Protein AF-0000000082115263 (afdb_homodimer)

Nearest PDB structures (foldseek):
  4n1d-assembly1_A-2  TM=9.799E-01  e=7.186E-16  Homo sapiens
  7zjf-assembly1_A  TM=9.492E-01  e=9.610E-13  Homo sapiens
  3evs-assembly1_B-2  TM=9.429E-01  e=2.986E-12  Homo sapiens
  6z3j-assembly1_A  TM=9.304E-01  e=2.666E-12  Homo sapiens
  7ppc-assembly1_A  TM=9.118E-01  e=1.635E-11  Homo sapiens

Sequence (238 aa):
MIMGPEVSSGNIEIDPSLCRRVEMHVDFNQIGWGSWIVFPKKYNAYRCEGICPSPLGEDLNPTNHAYMQSLLKHYHPERVPSACCAPTKMSPLSMLYYENGEMLLRHHEDMVVDECGCLMIMGPEVSSGNIEIDPSLCRRVEMHVDFNQIGWGSWIVFPKKYNAYRCEGICPSPLGEDLNPTNHAYMQSLLKHYHPERVPSACCAPTKMSPLSMLYYENGEMLLRHHEDMVVDECGCL

Radius of gyration: 20.0 Å; Cα contacts (8 Å, |Δi|>4): 522; chains: 2; bounding box: 32×65×38 Å

InterPro domains:
  IPR001839 Transforming growth factor-beta, C-terminal [PF00019] (19-118)
  IPR001839 Transforming growth factor-beta, C-terminal [PS51362] (1-119)
  IPR001839 Transforming growth factor-beta, C-terminal [SM00204] (19-119)
  IPR015615 Transforming growth factor-beta-like [PTHR11848] (16-118)
  IPR017948 Transforming growth factor beta, conserved site [PS00250] (37-52)
  IPR029034 Cystine-knot cytokine [G3DSA:2.10.90.10] (10-118)
  IPR029034 Cystine-knot cytokine [SSF57501] (16-118)

Foldseek 3Di:
DPDDDDPPPPPPPVPVQAKWKDWDKDACVVVVNQVWWDPDRMDTQIWIHHDQAAQHDCVQVDDPVLNVQSPCCVVPVVPHDHFDKGAPDAAWDWTWTDDPNDIDIDIGGRRHGDTIHTD/DPDDDDPPPPPPPVPVQAKWKDWDKDACVVVVNQVWWDPDRMDTQIWIHHDQAAQHDVVQVDDPVLNVQSPCCVVPVVPHDHFDKGAPDAAWDWTWTDDPNDIDIDIGGRRHGDTIHTD

Structure (mmCIF, N/CA/C/O backbone):
data_AF-0000000082115263-model_v1
#
loop_
_entity.id
_entity.type
_entity.pdbx_description
1 polymer 'TGF-beta family profile domain-containing protein'
#
loop_
_atom_site.group_PDB
_atom_site.id
_atom_site.type_symbol
_atom_site.label_atom_id
_atom_site.label_alt_id
_atom_site.label_comp_id
_atom_site.label_asym_id
_atom_site.label_entity_id
_atom_site.label_seq_id
_atom_site.pdbx_PDB_ins_code
_atom_site.Cartn_x
_atom_site.Cartn_y
_atom_site.Cartn_z
_atom_site.occupancy
_atom_site.B_iso_or_equiv
_atom_site.auth_seq_id
_atom_site.auth_comp_id
_atom_site.auth_asym_id
_atom_site.auth_atom_id
_atom_site.pdbx_PDB_model_num
ATOM 1 N N . MET A 1 1 ? -9.742 14.594 1.846 1 56.75 1 MET A N 1
ATOM 2 C CA . MET A 1 1 ? -8.352 14.719 2.271 1 56.75 1 MET A CA 1
ATOM 3 C C . MET A 1 1 ? -8.117 16.062 2.965 1 56.75 1 MET A C 1
ATOM 5 O O . MET A 1 1 ? -8.703 17.078 2.584 1 56.75 1 MET A O 1
ATOM 9 N N . ILE A 1 2 ? -7.703 15.906 4.234 1 61.41 2 ILE A N 1
ATOM 10 C CA . ILE A 1 2 ? -7.422 17.141 4.969 1 61.41 2 ILE A CA 1
ATOM 11 C C . ILE A 1 2 ? -6.215 17.844 4.355 1 61.41 2 ILE A C 1
ATOM 13 O O . ILE A 1 2 ? -5.137 17.25 4.242 1 61.41 2 ILE A O 1
ATOM 17 N N . MET A 1 3 ? -6.406 18.641 3.322 1 59.53 3 MET A N 1
ATOM 18 C CA . MET A 1 3 ? -5.234 19.297 2.75 1 59.53 3 MET A CA 1
ATOM 19 C C . MET A 1 3 ? -4.926 20.594 3.49 1 59.53 3 MET A C 1
ATOM 21 O O . MET A 1 3 ? -5.836 21.312 3.906 1 59.53 3 MET A O 1
ATOM 25 N N . GLY A 1 4 ? -3.852 20.484 4.215 1 59.28 4 GLY A N 1
ATOM 26 C CA . GLY A 1 4 ? -3.35 21.719 4.789 1 59.28 4 GLY A CA 1
ATOM 27 C C . GLY A 1 4 ? -3.221 22.844 3.771 1 59.28 4 GLY A C 1
ATOM 28 O O . GLY A 1 4 ? -3.592 22.672 2.607 1 59.28 4 GLY A O 1
ATOM 29 N N . PRO A 1 5 ? -2.783 23.969 4.258 1 55.22 5 PRO A N 1
ATOM 30 C CA . PRO A 1 5 ? -2.609 25.094 3.33 1 55.22 5 PRO A CA 1
ATOM 31 C C . PRO A 1 5 ? -1.807 24.719 2.088 1 55.22 5 PRO A C 1
ATOM 33 O O . PRO A 1 5 ? -0.979 23.797 2.139 1 55.22 5 PRO A O 1
ATOM 36 N N . GLU A 1 6 ? -2.334 25.125 0.966 1 52.81 6 GLU A N 1
ATOM 37 C CA . GLU A 1 6 ? -1.991 24.797 -0.413 1 52.81 6 GLU A CA 1
ATOM 38 C C . GLU A 1 6 ? -0.479 24.703 -0.6 1 52.81 6 GLU A C 1
ATOM 40 O O . GLU A 1 6 ? 0.244 25.656 -0.306 1 52.81 6 GLU A O 1
ATOM 45 N N . VAL A 1 7 ? 0.132 23.641 -0.306 1 50.84 7 VAL A N 1
ATOM 46 C CA . VAL A 1 7 ? 1.491 23.547 -0.825 1 50.84 7 VAL A CA 1
ATOM 47 C C . VAL A 1 7 ? 1.467 23.578 -2.352 1 50.84 7 VAL A C 1
ATOM 49 O O . VAL A 1 7 ? 0.647 22.906 -2.98 1 50.84 7 VAL A O 1
ATOM 52 N N . SER A 1 8 ? 1.778 24.781 -2.928 1 44.81 8 SER A N 1
ATOM 53 C CA . SER A 1 8 ? 1.771 25.031 -4.363 1 44.81 8 SER A CA 1
ATOM 54 C C . SER A 1 8 ? 2.354 23.859 -5.137 1 44.81 8 SER A C 1
ATOM 56 O O . SER A 1 8 ? 3.484 23.438 -4.883 1 44.81 8 SER A O 1
ATOM 58 N N . SER A 1 9 ? 1.551 22.953 -5.43 1 45.88 9 SER A N 1
ATOM 59 C CA . SER A 1 9 ? 1.996 21.891 -6.336 1 45.88 9 SER A CA 1
ATOM 60 C C . SER A 1 9 ? 2.498 22.469 -7.652 1 45.88 9 SER A C 1
ATOM 62 O O . SER A 1 9 ? 1.723 23.047 -8.422 1 45.88 9 SER A O 1
ATOM 64 N N . GLY A 1 10 ? 3.623 23.062 -7.691 1 40.25 10 GLY A N 1
ATOM 65 C CA . GLY A 1 10 ? 4.152 23.469 -8.984 1 40.25 10 GLY A CA 1
ATOM 66 C C . GLY A 1 10 ? 3.756 22.516 -10.109 1 40.25 10 GLY A C 1
ATOM 67 O O . GLY A 1 10 ? 3.252 21.422 -9.859 1 40.25 10 GLY A O 1
ATOM 68 N N . ASN A 1 11 ? 3.83 23 -11.422 1 45.47 11 ASN A N 1
ATOM 69 C CA . ASN A 1 11 ? 3.582 22.375 -12.711 1 45.47 11 ASN A CA 1
ATOM 70 C C . ASN A 1 11 ? 4.02 20.922 -12.719 1 45.47 11 ASN A C 1
ATOM 72 O O . ASN A 1 11 ? 5.199 20.609 -12.922 1 45.47 11 ASN A O 1
ATOM 76 N N . ILE A 1 12 ? 3.412 20.141 -11.992 1 47.75 12 ILE A N 1
ATOM 77 C CA . ILE A 1 12 ? 3.877 18.781 -11.773 1 47.75 12 ILE A CA 1
ATOM 78 C C . ILE A 1 12 ? 3.975 18.047 -13.109 1 47.75 12 ILE A C 1
ATOM 80 O O . ILE A 1 12 ? 2.957 17.719 -13.727 1 47.75 12 ILE A O 1
ATOM 84 N N . GLU A 1 13 ? 4.754 18.438 -14.031 1 52.06 13 GLU A N 1
ATOM 85 C CA . GLU A 1 13 ? 5.145 17.5 -15.078 1 52.06 13 GLU A CA 1
ATOM 86 C C . GLU A 1 13 ? 5.242 16.078 -14.539 1 52.06 13 GLU A C 1
ATOM 88 O O . GLU A 1 13 ? 5.695 15.867 -13.414 1 52.06 13 GLU A O 1
ATOM 93 N N . ILE A 1 14 ? 4.289 15.258 -15 1 58.72 14 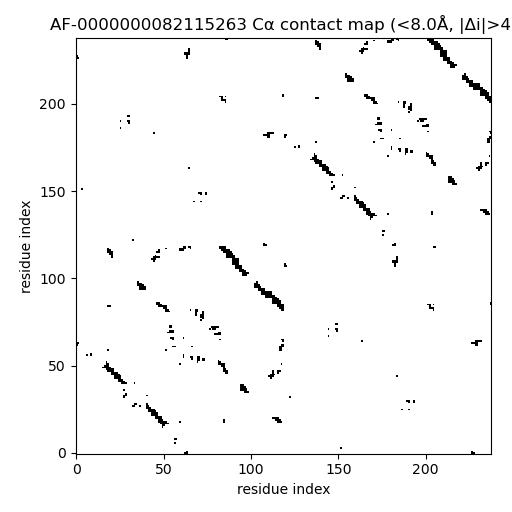ILE A N 1
ATOM 94 C CA . ILE A 1 14 ? 4.336 13.844 -14.648 1 58.72 14 ILE A CA 1
ATOM 95 C C . ILE A 1 14 ? 5.785 13.359 -14.641 1 58.72 14 ILE A C 1
ATOM 97 O O . ILE A 1 14 ? 6.422 13.273 -15.695 1 58.72 14 ILE A O 1
ATOM 101 N N . ASP A 1 15 ? 6.438 13.648 -13.609 1 75.81 15 ASP A N 1
ATOM 102 C CA . ASP A 1 15 ? 7.777 13.109 -13.398 1 75.81 15 ASP A CA 1
ATOM 103 C C . ASP A 1 15 ? 7.762 11.586 -13.344 1 75.81 15 ASP A C 1
ATOM 105 O O . ASP A 1 15 ? 7.117 10.992 -12.477 1 75.81 15 ASP A O 1
ATOM 109 N N . PRO A 1 16 ? 8.242 10.984 -14.414 1 79.38 16 PRO A N 1
ATOM 110 C CA . PRO A 1 16 ? 8.234 9.523 -14.508 1 79.38 16 PRO A CA 1
ATOM 111 C C . PRO A 1 16 ? 8.82 8.852 -13.273 1 79.38 16 PRO A C 1
ATOM 113 O O . PRO A 1 16 ? 8.68 7.637 -13.102 1 79.38 16 PRO A O 1
ATOM 116 N N . SER A 1 17 ? 9.328 9.617 -12.422 1 92.06 17 SER A N 1
ATOM 117 C CA . SER A 1 17 ? 9.953 9.039 -11.242 1 92.06 17 SER A CA 1
ATOM 118 C C . SER A 1 17 ? 8.938 8.867 -10.109 1 92.06 17 SER A C 1
ATOM 120 O O . SER A 1 17 ? 9.195 8.148 -9.141 1 92.06 17 SER A O 1
ATOM 122 N N . LEU A 1 18 ? 7.723 9.398 -10.367 1 94 18 LEU A N 1
ATOM 123 C CA . LEU A 1 18 ? 6.719 9.359 -9.312 1 94 18 LEU A CA 1
ATOM 124 C C . LEU A 1 18 ? 5.906 8.07 -9.383 1 94 18 LEU A C 1
ATOM 126 O O . LEU A 1 18 ? 5.879 7.402 -10.422 1 94 18 LEU A O 1
ATOM 130 N N . CYS A 1 19 ? 5.266 7.766 -8.344 1 95.62 19 CYS A N 1
ATOM 131 C CA . CYS A 1 19 ? 4.449 6.562 -8.211 1 95.62 19 CYS A CA 1
ATOM 132 C C . CYS A 1 19 ? 3.441 6.461 -9.352 1 95.62 19 CYS A C 1
ATOM 134 O O . CYS A 1 19 ? 2.658 7.387 -9.578 1 95.62 19 CYS A O 1
ATOM 136 N N . ARG A 1 20 ? 3.52 5.312 -10.031 1 95.06 20 ARG A N 1
ATOM 137 C CA . ARG A 1 20 ? 2.629 5.102 -11.164 1 95.06 20 ARG A CA 1
ATOM 138 C C . ARG A 1 20 ? 2.443 3.613 -11.445 1 95.06 20 ARG A C 1
ATOM 140 O O . ARG A 1 20 ? 3.207 2.783 -10.953 1 95.06 20 ARG A O 1
ATOM 147 N N . ARG A 1 21 ? 1.43 3.373 -12.273 1 96.62 21 ARG A N 1
ATOM 148 C CA . ARG A 1 21 ? 1.172 2.012 -12.727 1 96.62 21 ARG A CA 1
ATOM 149 C C . ARG A 1 21 ? 2.012 1.676 -13.961 1 96.62 21 ARG A C 1
ATOM 151 O O . ARG A 1 21 ? 2.098 2.473 -14.891 1 96.62 21 ARG A O 1
ATOM 158 N N . VAL A 1 22 ? 2.656 0.522 -13.977 1 97.56 22 VAL A N 1
ATOM 159 C CA . VAL A 1 22 ? 3.422 0.044 -15.125 1 97.56 22 VAL A CA 1
ATOM 160 C C . VAL A 1 22 ? 3.053 -1.406 -15.422 1 97.56 22 VAL A C 1
ATOM 162 O O . VAL A 1 22 ? 2.414 -2.072 -14.602 1 97.56 22 VAL A O 1
ATOM 165 N N . GLU A 1 23 ? 3.402 -1.894 -16.531 1 98.12 23 GLU A N 1
ATOM 166 C CA . GLU A 1 23 ? 3.076 -3.26 -16.938 1 98.12 23 GLU A CA 1
ATOM 167 C C . GLU A 1 23 ? 3.867 -4.277 -16.109 1 98.12 23 GLU A C 1
ATOM 169 O O . GLU A 1 23 ? 5 -4.008 -15.703 1 98.12 23 GLU A O 1
ATOM 174 N N . MET A 1 24 ? 3.285 -5.379 -15.867 1 98.19 24 MET A N 1
ATOM 175 C CA . MET A 1 24 ? 3.906 -6.566 -15.281 1 98.19 24 MET A CA 1
ATOM 176 C C . MET A 1 24 ? 3.252 -7.84 -15.805 1 98.19 24 MET A C 1
ATOM 178 O O . MET A 1 24 ? 2.232 -8.281 -15.273 1 98.19 24 MET A O 1
ATOM 182 N N . HIS A 1 25 ? 3.883 -8.406 -16.734 1 98.12 25 HIS A N 1
ATOM 183 C CA . HIS A 1 25 ? 3.336 -9.609 -17.344 1 98.12 25 HIS A CA 1
ATOM 184 C C . HIS A 1 25 ? 3.67 -10.844 -16.516 1 98.12 25 HIS A C 1
ATOM 186 O O . HIS A 1 25 ? 4.84 -11.117 -16.25 1 98.12 25 HIS A O 1
ATOM 192 N N . VAL A 1 26 ? 2.602 -11.547 -16.203 1 98 26 VAL A N 1
ATOM 193 C CA . VAL A 1 26 ? 2.746 -12.789 -15.445 1 98 26 VAL A CA 1
ATOM 194 C C . VAL A 1 26 ? 2.516 -13.984 -16.359 1 98 26 VAL A C 1
ATOM 196 O O . VAL A 1 26 ? 1.474 -14.086 -17.016 1 98 26 VAL A O 1
ATOM 199 N N . ASP A 1 27 ? 3.521 -14.805 -16.391 1 97.94 27 ASP A N 1
ATOM 200 C CA . ASP A 1 27 ? 3.451 -16.094 -17.062 1 97.94 27 ASP A CA 1
ATOM 201 C C . ASP A 1 27 ? 3.459 -17.234 -16.047 1 97.94 27 ASP A C 1
ATOM 203 O O . ASP A 1 27 ? 4.477 -17.5 -15.398 1 97.94 27 ASP A O 1
ATOM 207 N N . PHE A 1 28 ? 2.336 -17.953 -16 1 97 28 PHE A N 1
ATOM 208 C CA . PHE A 1 28 ? 2.188 -18.969 -14.969 1 97 28 PHE A CA 1
ATOM 209 C C . PHE A 1 28 ? 3.199 -20.094 -15.164 1 97 28 PHE A C 1
ATOM 211 O O . PHE A 1 28 ? 3.578 -20.781 -14.211 1 97 28 PHE A O 1
ATOM 218 N N . ASN A 1 29 ? 3.713 -20.266 -16.281 1 96.12 29 ASN A N 1
ATOM 219 C CA . ASN A 1 29 ? 4.75 -21.25 -16.547 1 96.12 29 ASN A CA 1
ATOM 220 C C . ASN A 1 29 ? 6.082 -20.859 -15.914 1 96.12 29 ASN A C 1
ATOM 222 O O . ASN A 1 29 ? 6.906 -21.703 -15.594 1 96.12 29 ASN A O 1
ATOM 226 N N . GLN A 1 30 ? 6.199 -19.531 -15.719 1 95.31 30 GLN A N 1
ATOM 227 C CA . GLN A 1 30 ? 7.488 -19.031 -15.25 1 95.31 30 GLN A CA 1
ATOM 228 C C . GLN A 1 30 ? 7.508 -18.906 -13.727 1 95.31 30 GLN A C 1
ATOM 230 O O . GLN A 1 30 ? 8.547 -18.594 -13.141 1 95.31 30 GLN A O 1
ATOM 235 N N . ILE A 1 31 ? 6.352 -19.188 -13.156 1 93.88 31 ILE A N 1
ATOM 236 C CA . ILE A 1 31 ? 6.312 -19.062 -11.703 1 93.88 31 ILE A CA 1
ATOM 237 C C . ILE A 1 31 ? 5.902 -20.406 -11.078 1 93.88 31 ILE A C 1
ATOM 239 O O . ILE A 1 31 ? 5.438 -20.453 -9.938 1 93.88 31 ILE A O 1
ATOM 243 N N . GLY A 1 32 ? 5.914 -21.438 -11.859 1 91.62 32 GLY A N 1
ATOM 244 C CA . GLY A 1 32 ? 5.738 -22.797 -11.344 1 91.62 32 GLY A CA 1
ATOM 245 C C . GLY A 1 32 ? 4.285 -23.234 -11.328 1 91.62 32 GLY A C 1
ATOM 246 O O . GLY A 1 32 ? 3.959 -24.281 -10.75 1 91.62 32 GLY A O 1
ATOM 247 N N . TRP A 1 33 ? 3.416 -22.422 -11.953 1 93.62 33 TRP A N 1
ATOM 248 C CA . TRP A 1 33 ? 1.992 -22.719 -11.875 1 93.62 33 TRP A CA 1
ATOM 249 C C . TRP A 1 33 ? 1.475 -23.266 -13.203 1 93.62 33 TRP A C 1
ATOM 251 O O . TRP A 1 33 ? 0.273 -23.484 -13.359 1 93.62 33 TRP A O 1
ATOM 261 N N . GLY A 1 34 ? 2.32 -23.484 -14.023 1 94.5 34 GLY A N 1
ATOM 262 C CA . GLY A 1 34 ? 1.959 -23.859 -15.383 1 94.5 34 GLY A CA 1
ATOM 263 C C . GLY A 1 34 ? 1.228 -25.172 -15.477 1 94.5 34 GLY A C 1
ATOM 264 O O . GLY A 1 34 ? 0.42 -25.391 -16.391 1 94.5 34 GLY A O 1
ATOM 265 N N . SER A 1 35 ? 1.454 -26.078 -14.562 1 93.69 35 SER A N 1
ATOM 266 C CA . SER A 1 35 ? 0.933 -27.438 -14.641 1 93.69 35 SER A CA 1
ATOM 267 C C . SER A 1 35 ? -0.542 -27.484 -14.258 1 93.69 35 SER A C 1
ATOM 269 O O . SER A 1 35 ? -1.281 -28.359 -14.719 1 93.69 35 SER A O 1
ATOM 271 N N . TRP A 1 36 ? -0.929 -26.547 -13.43 1 93.94 36 TRP A N 1
ATOM 272 C CA . TRP A 1 36 ? -2.283 -26.703 -12.914 1 93.94 36 TRP A CA 1
ATOM 273 C C . TRP A 1 36 ? -3.186 -25.562 -13.398 1 93.94 36 TRP A C 1
ATOM 275 O O . TRP A 1 36 ? -4.41 -25.656 -13.305 1 93.94 36 TRP A O 1
ATOM 285 N N . ILE A 1 37 ? -2.67 -24.5 -13.938 1 96.19 37 ILE A N 1
ATOM 286 C CA . ILE A 1 37 ? -3.484 -23.453 -14.523 1 96.19 37 ILE A CA 1
ATOM 287 C C . ILE A 1 37 ? -3.805 -23.781 -15.984 1 96.19 37 ILE A C 1
ATOM 289 O O . ILE A 1 37 ? -2.9 -24.062 -16.781 1 96.19 37 ILE A O 1
ATOM 293 N N . VAL A 1 38 ? -5.047 -23.781 -16.25 1 97.25 38 VAL A N 1
ATOM 294 C CA . VAL A 1 38 ? -5.504 -24.094 -17.609 1 97.25 38 VAL A CA 1
ATOM 295 C C . VAL A 1 38 ? -5.625 -22.797 -18.422 1 97.25 38 VAL A C 1
ATOM 297 O O . VAL A 1 38 ? -5.145 -22.734 -19.547 1 97.25 38 VAL A O 1
ATOM 300 N N . PHE A 1 39 ? -6.344 -21.781 -17.781 1 97.81 39 PHE A N 1
ATOM 301 C CA . PHE A 1 39 ? -6.543 -20.516 -18.469 1 97.81 39 PHE A CA 1
ATOM 302 C C . PHE A 1 39 ? -6.836 -19.391 -17.469 1 97.81 39 PHE A C 1
ATOM 304 O O . PHE A 1 39 ? -7.586 -19.594 -16.516 1 97.81 39 PHE A O 1
ATOM 311 N N . PRO A 1 40 ? -6.406 -18.172 -17.875 1 98.12 40 PRO A N 1
ATOM 312 C CA . PRO A 1 40 ? -5.383 -17.891 -18.875 1 98.12 40 PRO A CA 1
ATOM 313 C C . PRO A 1 40 ? -4 -18.391 -18.484 1 98.12 40 PRO A C 1
ATOM 315 O O . PRO A 1 40 ? -3.758 -18.672 -17.297 1 98.12 40 PRO A O 1
ATOM 318 N N . LYS A 1 41 ? -3.039 -18.5 -19.469 1 98 41 LYS A N 1
ATOM 319 C CA . LYS A 1 41 ? -1.67 -18.906 -19.172 1 98 41 LYS A CA 1
ATOM 320 C C . LYS A 1 41 ? -0.803 -17.703 -18.812 1 98 41 LYS A C 1
ATOM 322 O O . LYS A 1 41 ? 0.217 -17.844 -18.141 1 98 41 LYS A O 1
ATOM 327 N N . LYS A 1 42 ? -1.171 -16.531 -19.391 1 98.44 42 LYS A N 1
ATOM 328 C CA . LYS A 1 42 ? -0.491 -15.258 -19.172 1 98.44 42 LYS A CA 1
ATOM 329 C C . LYS A 1 42 ? -1.495 -14.117 -19 1 98.44 42 LYS A C 1
ATOM 331 O O . LYS A 1 42 ? -2.609 -14.188 -19.531 1 98.44 42 LYS A O 1
ATOM 336 N N . TYR A 1 43 ? -1.114 -13.125 -18.266 1 98.5 43 TYR A N 1
ATOM 337 C CA . TYR A 1 43 ? -1.928 -11.922 -18.172 1 98.5 43 TYR A CA 1
ATOM 338 C C . TYR A 1 43 ? -1.093 -10.734 -17.703 1 98.5 43 TYR A C 1
ATOM 340 O O . TYR A 1 43 ? 0.022 -10.906 -17.203 1 98.5 43 TYR A O 1
ATOM 348 N N . ASN A 1 44 ? -1.556 -9.625 -18.031 1 98.75 44 ASN A N 1
ATOM 349 C CA . ASN A 1 44 ? -0.923 -8.406 -17.547 1 98.75 44 ASN A CA 1
ATOM 350 C C . ASN A 1 44 ? -1.492 -7.98 -16.188 1 98.75 44 ASN A C 1
ATOM 352 O O . ASN A 1 44 ? -2.617 -7.484 -16.109 1 98.75 44 ASN A O 1
ATOM 356 N N . ALA A 1 45 ? -0.704 -8.148 -15.102 1 98.75 45 ALA A N 1
ATOM 357 C CA . ALA A 1 45 ? -1.143 -7.863 -13.742 1 98.75 45 ALA A CA 1
ATOM 358 C C . ALA A 1 45 ? -0.953 -6.387 -13.398 1 98.75 45 ALA A C 1
ATOM 360 O O . ALA A 1 45 ? -1.594 -5.867 -12.484 1 98.75 45 ALA A O 1
ATOM 361 N N . TYR A 1 46 ? -0.06 -5.801 -14.102 1 98.62 46 TYR A N 1
ATOM 362 C CA . TYR A 1 46 ? 0.411 -4.457 -13.789 1 98.62 46 TYR A CA 1
ATOM 363 C C . TYR A 1 46 ? 1.037 -4.41 -12.398 1 98.62 46 TYR A C 1
ATOM 365 O O . TYR A 1 46 ? 1.022 -5.406 -11.672 1 98.62 46 TYR A O 1
ATOM 373 N N . ARG A 1 47 ? 1.691 -3.33 -12.109 1 98 47 ARG A N 1
ATOM 374 C CA . ARG A 1 47 ? 2.277 -3.09 -10.797 1 98 47 ARG A CA 1
ATOM 375 C C . ARG A 1 47 ? 2.502 -1.6 -10.562 1 98 47 ARG A C 1
ATOM 377 O O . ARG A 1 47 ? 2.359 -0.792 -11.477 1 98 47 ARG A O 1
ATOM 384 N N . CYS A 1 48 ? 2.803 -1.33 -9.32 1 96.56 48 CYS A N 1
ATOM 385 C CA . CYS A 1 48 ? 3.074 0.055 -8.953 1 96.56 48 CYS A CA 1
ATOM 386 C C . CYS A 1 48 ? 4.57 0.284 -8.75 1 96.56 48 CYS A C 1
ATOM 388 O O . CYS A 1 48 ? 5.262 -0.562 -8.18 1 96.56 48 CYS A O 1
ATOM 390 N N . GLU A 1 49 ? 4.969 1.387 -9.32 1 95.19 49 GLU A N 1
ATOM 391 C CA . GLU A 1 49 ? 6.387 1.717 -9.219 1 95.19 49 GLU A CA 1
ATOM 392 C C . GLU A 1 49 ? 6.602 3.227 -9.148 1 95.19 49 GLU A C 1
ATOM 394 O O . GLU A 1 49 ? 5.824 3.994 -9.719 1 95.19 49 GLU A O 1
ATOM 399 N N . GLY A 1 50 ? 7.715 3.57 -8.406 1 94.75 50 GLY A N 1
ATOM 400 C CA . GLY A 1 50 ? 8.07 4.98 -8.359 1 94.75 50 GLY A CA 1
ATOM 401 C C . GLY A 1 50 ? 8.156 5.527 -6.945 1 94.75 50 GLY A C 1
ATOM 402 O O . GLY A 1 50 ? 7.914 4.801 -5.977 1 94.75 50 GLY A O 1
ATOM 403 N N . ILE A 1 51 ? 8.453 6.824 -6.852 1 94 51 ILE A N 1
ATOM 404 C CA . ILE A 1 51 ? 8.75 7.461 -5.57 1 94 51 ILE A CA 1
ATOM 405 C C . ILE A 1 51 ? 7.504 8.18 -5.055 1 94 51 ILE A C 1
ATOM 407 O O . ILE A 1 51 ? 6.758 8.789 -5.832 1 94 51 ILE A O 1
ATOM 411 N N . CYS A 1 52 ? 7.316 8.094 -3.777 1 95 52 CYS A N 1
ATOM 412 C CA . CYS A 1 52 ? 6.379 8.953 -3.061 1 95 52 CYS A CA 1
ATOM 413 C C . CYS A 1 52 ? 7.113 10.055 -2.312 1 95 52 CYS A C 1
ATOM 415 O O . CYS A 1 52 ? 7.676 9.82 -1.242 1 95 52 CYS A O 1
ATOM 417 N N . PRO A 1 53 ? 7 11.164 -2.857 1 94.19 53 PRO A N 1
ATOM 418 C CA . PRO A 1 53 ? 7.785 12.25 -2.26 1 94.19 53 PRO A CA 1
ATOM 419 C C . PRO A 1 53 ? 7.227 12.703 -0.914 1 94.19 53 PRO A C 1
ATOM 421 O O . PRO A 1 53 ? 6.121 12.312 -0.533 1 94.19 53 PRO A O 1
ATOM 424 N N . SER A 1 54 ? 8.062 13.492 -0.201 1 93.44 54 SER A N 1
ATOM 425 C CA . SER A 1 54 ? 7.656 14.094 1.065 1 93.44 54 SER A CA 1
ATOM 426 C C . SER A 1 54 ? 7.953 15.586 1.083 1 93.44 54 SER A C 1
ATOM 428 O O . SER A 1 54 ? 9.117 16 1.037 1 93.44 54 SER A O 1
ATOM 430 N N . PRO A 1 55 ? 6.953 16.344 1.069 1 92.06 55 PRO A N 1
ATOM 431 C CA . PRO A 1 55 ? 5.547 15.992 1.257 1 92.06 55 PRO A CA 1
ATOM 432 C C . PRO A 1 55 ? 4.883 15.523 -0.034 1 92.06 55 PRO A C 1
ATOM 434 O O . PRO A 1 55 ? 5.355 15.836 -1.128 1 92.06 55 PRO A O 1
ATOM 437 N N . LEU A 1 56 ? 3.775 14.789 0.178 1 93.44 56 LEU A N 1
ATOM 438 C CA . LEU A 1 56 ? 3.02 14.281 -0.96 1 93.44 56 LEU A CA 1
ATOM 439 C C . LEU A 1 56 ? 2.189 15.391 -1.603 1 93.44 56 LEU A C 1
ATOM 441 O O . LEU A 1 56 ? 1.609 16.219 -0.901 1 93.44 56 LEU A O 1
ATOM 445 N N . GLY A 1 57 ? 2.166 15.328 -2.932 1 86.5 57 GLY A N 1
ATOM 446 C CA . GLY A 1 57 ? 1.263 16.203 -3.658 1 86.5 57 GLY A CA 1
ATOM 447 C C . GLY A 1 57 ? -0.113 15.602 -3.873 1 86.5 57 GLY A C 1
ATOM 448 O O . GLY A 1 57 ? -0.286 14.391 -3.771 1 86.5 57 GLY A O 1
ATOM 449 N N . GLU A 1 58 ? -1.09 16.438 -4.262 1 80.81 58 GLU A N 1
ATOM 450 C CA . GLU A 1 58 ? -2.469 16 -4.449 1 80.81 58 GLU A CA 1
ATOM 451 C C . GLU A 1 58 ? -2.594 15.07 -5.652 1 80.81 58 GLU A C 1
ATOM 453 O O . GLU A 1 58 ? -3.461 14.195 -5.68 1 80.81 58 GLU A O 1
ATOM 458 N N . ASP A 1 59 ? -1.718 15.172 -6.551 1 78.44 59 ASP A N 1
ATOM 459 C CA . ASP A 1 59 ? -1.804 14.43 -7.809 1 78.44 59 ASP A CA 1
ATOM 460 C C . ASP A 1 59 ? -1.53 12.945 -7.586 1 78.44 59 ASP A C 1
ATOM 462 O O . ASP A 1 59 ? -1.835 12.117 -8.453 1 78.44 59 ASP A O 1
ATOM 466 N N . LEU A 1 60 ? -0.951 12.617 -6.457 1 82.62 60 LEU A N 1
ATOM 467 C CA . LEU A 1 60 ? -0.614 11.227 -6.184 1 82.62 60 LEU A CA 1
ATOM 468 C C . LEU A 1 60 ? -1.734 10.539 -5.414 1 82.62 60 LEU A C 1
ATOM 470 O O . LEU A 1 60 ? -1.568 9.406 -4.945 1 82.62 60 LEU A O 1
ATOM 474 N N . ASN A 1 61 ? -2.838 11.281 -5.277 1 79.62 61 ASN A N 1
ATOM 475 C CA . ASN A 1 61 ? -4.051 10.766 -4.652 1 79.62 61 ASN A CA 1
ATOM 476 C C . ASN A 1 61 ? -3.74 10.062 -3.332 1 79.62 61 ASN A C 1
ATOM 478 O O . ASN A 1 61 ? -4.168 8.93 -3.111 1 79.62 61 ASN A O 1
ATOM 482 N N . PRO A 1 62 ? -3.125 10.719 -2.457 1 90.69 62 PRO A N 1
ATOM 483 C CA . PRO A 1 62 ? -2.752 10.055 -1.206 1 90.69 62 PRO A CA 1
ATOM 484 C C . PRO A 1 62 ? -3.932 9.891 -0.249 1 90.69 62 PRO A C 1
ATOM 486 O O . PRO A 1 62 ? -4.887 10.672 -0.303 1 90.69 62 PRO A O 1
ATOM 489 N N . THR A 1 63 ? -3.855 8.836 0.597 1 93.38 63 THR A N 1
ATOM 490 C CA . THR A 1 63 ? -4.738 8.773 1.757 1 93.38 63 THR A CA 1
ATOM 491 C C . THR A 1 63 ? -4.379 9.859 2.768 1 93.38 63 THR A C 1
ATOM 493 O O . THR A 1 63 ? -3.285 10.43 2.709 1 93.38 63 THR A O 1
ATOM 496 N N . ASN A 1 64 ? -5.332 10.148 3.643 1 94.06 64 ASN A N 1
ATOM 497 C CA . ASN A 1 64 ? -5.023 11.094 4.711 1 94.06 64 ASN A CA 1
ATOM 498 C C . ASN A 1 64 ? -3.834 10.625 5.543 1 94.06 64 ASN A C 1
ATOM 500 O O . ASN A 1 64 ? -2.975 11.422 5.914 1 94.06 64 ASN A O 1
ATOM 504 N N . HIS A 1 65 ? -3.752 9.352 5.73 1 97.19 65 HIS A N 1
ATOM 505 C CA . HIS A 1 65 ? -2.639 8.797 6.496 1 97.19 65 HIS A CA 1
ATOM 506 C C . HIS A 1 65 ? -1.312 9.031 5.781 1 97.19 65 HIS A C 1
ATOM 508 O O . HIS A 1 65 ? -0.341 9.477 6.402 1 97.19 65 HIS A O 1
ATOM 514 N N . ALA A 1 66 ? -1.328 8.719 4.547 1 97.06 66 ALA A N 1
ATOM 515 C CA . ALA A 1 66 ? -0.1 8.898 3.777 1 97.06 66 ALA A CA 1
ATOM 516 C C . ALA A 1 66 ? 0.344 10.359 3.787 1 97.06 66 ALA A C 1
ATOM 518 O O . ALA A 1 66 ? 1.541 10.648 3.855 1 97.06 66 ALA A O 1
ATOM 519 N N . TYR A 1 67 ? -0.617 11.211 3.738 1 95.75 67 TYR A N 1
ATOM 520 C CA . TYR A 1 67 ? -0.314 12.641 3.783 1 95.75 67 TYR A CA 1
ATOM 521 C C . TYR A 1 67 ? 0.315 13.023 5.117 1 95.75 67 TYR A C 1
ATOM 523 O O . TYR A 1 67 ? 1.327 13.727 5.156 1 95.75 67 TYR A O 1
ATOM 531 N N . MET A 1 68 ? -0.215 12.609 6.191 1 96.38 68 MET A N 1
ATOM 532 C CA . MET A 1 68 ? 0.342 12.867 7.516 1 96.38 68 MET A CA 1
ATOM 533 C C . MET A 1 68 ? 1.772 12.352 7.617 1 96.38 68 MET A C 1
ATOM 535 O O . MET A 1 68 ? 2.658 13.047 8.109 1 96.38 68 MET A O 1
ATOM 539 N N . GLN A 1 69 ? 1.897 11.117 7.145 1 96.81 69 GLN A N 1
ATOM 540 C CA . GLN A 1 69 ? 3.221 10.508 7.191 1 96.81 69 GLN A CA 1
ATOM 541 C C . GLN A 1 69 ? 4.23 11.312 6.375 1 96.81 69 GLN A C 1
ATOM 543 O O . GLN A 1 69 ? 5.383 11.461 6.781 1 96.81 69 GLN A O 1
ATOM 548 N N . SER A 1 70 ? 3.748 11.766 5.254 1 96.19 70 SER A N 1
ATOM 549 C CA . SER A 1 70 ? 4.633 12.539 4.387 1 96.19 70 SER A CA 1
ATOM 550 C C . SER A 1 70 ? 5.031 13.859 5.035 1 96.19 70 SER A C 1
ATOM 552 O O . SER A 1 70 ? 6.16 14.328 4.859 1 96.19 70 SER A O 1
ATOM 554 N N . LEU A 1 71 ? 4.117 14.523 5.688 1 95.38 71 LEU A N 1
ATOM 555 C CA . LEU A 1 71 ? 4.434 15.758 6.398 1 95.38 71 LEU A CA 1
ATOM 556 C C . LEU A 1 71 ? 5.414 15.5 7.531 1 95.38 71 LEU A C 1
ATOM 558 O O . LEU A 1 71 ? 6.371 16.25 7.719 1 95.38 71 LEU A O 1
ATOM 562 N N . LEU A 1 72 ? 5.156 14.445 8.242 1 96.56 72 LEU A N 1
ATOM 563 C CA . LEU A 1 72 ? 6.07 14.086 9.32 1 96.56 72 LEU A CA 1
ATOM 564 C C . LEU A 1 72 ? 7.477 13.844 8.781 1 96.56 72 LE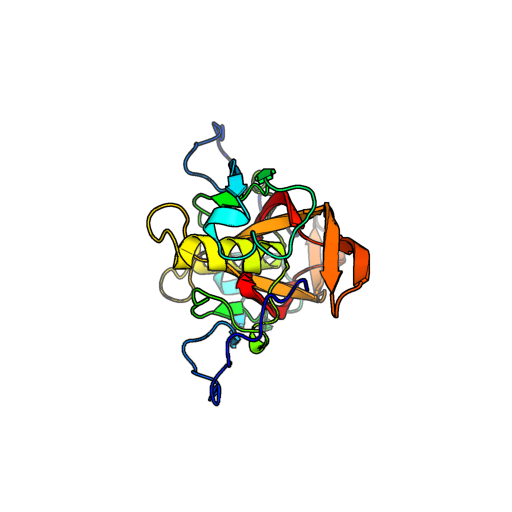U A C 1
ATOM 566 O O . LEU A 1 72 ? 8.461 14.312 9.359 1 96.56 72 LEU A O 1
ATOM 570 N N . LYS A 1 73 ? 7.539 13.133 7.738 1 96.31 73 LYS A N 1
ATOM 571 C CA . LYS A 1 73 ? 8.828 12.875 7.098 1 96.31 73 LYS A CA 1
ATOM 572 C C . LYS A 1 73 ? 9.492 14.172 6.656 1 96.31 73 LYS A C 1
ATOM 574 O O . LYS A 1 73 ? 10.711 14.312 6.75 1 96.31 73 LYS A O 1
ATOM 579 N N . HIS A 1 74 ? 8.688 15.039 6.16 1 95.12 74 HIS A N 1
ATOM 580 C CA . HIS A 1 74 ? 9.195 16.312 5.668 1 95.12 74 HIS A CA 1
ATOM 581 C C . HIS A 1 74 ? 9.805 17.141 6.801 1 95.12 74 HIS A C 1
ATOM 583 O O . HIS A 1 74 ? 10.906 17.656 6.668 1 95.12 74 HIS A O 1
ATOM 589 N N . TYR A 1 75 ? 9.203 17.219 7.84 1 94.75 75 TYR A N 1
ATOM 590 C CA . TYR A 1 75 ? 9.625 18.062 8.953 1 94.75 75 TYR A CA 1
ATOM 591 C C . TYR A 1 75 ? 10.625 17.328 9.844 1 94.75 75 TYR A C 1
ATOM 593 O O . TYR A 1 75 ? 11.453 17.953 10.508 1 94.75 75 TYR A O 1
ATOM 601 N N . HIS A 1 76 ? 10.5 15.961 9.891 1 94.75 76 HIS A N 1
ATOM 602 C CA . HIS A 1 76 ? 11.367 15.117 10.711 1 94.75 76 HIS A CA 1
ATOM 603 C C . HIS A 1 76 ? 11.859 13.906 9.922 1 94.75 76 HIS A C 1
ATOM 605 O O . HIS A 1 76 ? 11.43 12.781 10.172 1 94.75 76 HIS A O 1
ATOM 611 N N . PRO A 1 77 ? 12.766 14.094 9.078 1 94.38 77 PRO A N 1
ATOM 612 C CA . PRO A 1 77 ? 13.133 13.094 8.07 1 94.38 77 PRO A CA 1
ATOM 613 C C . PRO A 1 77 ? 13.633 11.797 8.695 1 94.38 77 PRO A C 1
ATOM 615 O O . PRO A 1 77 ? 13.57 10.742 8.055 1 94.38 77 PRO A O 1
ATOM 618 N N . GLU A 1 78 ? 14.07 11.805 9.906 1 94.31 78 GLU A N 1
ATOM 619 C CA . GLU A 1 78 ? 14.672 10.602 10.484 1 94.31 78 GLU A CA 1
ATOM 620 C C . GLU A 1 78 ? 13.656 9.797 11.281 1 94.31 78 GLU A C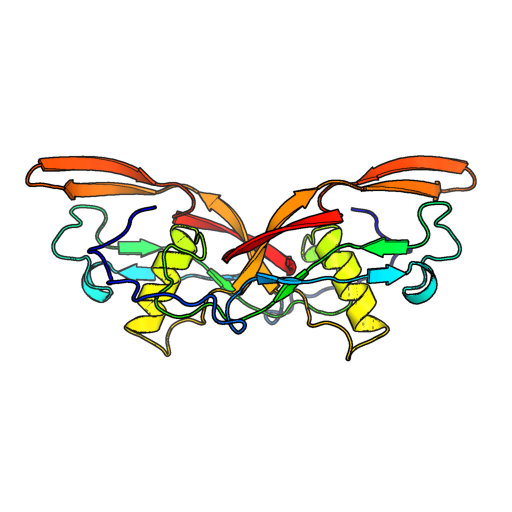 1
ATOM 622 O O . GLU A 1 78 ? 13.945 8.688 11.719 1 94.31 78 GLU A O 1
ATOM 627 N N . ARG A 1 79 ? 12.508 10.289 11.289 1 93.56 79 ARG A N 1
ATOM 628 C CA . ARG A 1 79 ? 11.555 9.695 12.219 1 93.56 79 ARG A CA 1
ATOM 629 C C . ARG A 1 79 ? 10.742 8.602 11.539 1 93.56 79 ARG A C 1
ATOM 631 O O . ARG A 1 79 ? 10.391 7.598 12.172 1 93.56 79 ARG A O 1
ATOM 638 N N . VAL A 1 80 ? 10.406 8.875 10.32 1 95.75 80 VAL A N 1
ATOM 639 C CA . VAL A 1 80 ? 9.562 7.914 9.617 1 95.75 80 VAL A CA 1
ATOM 640 C C . VAL A 1 80 ? 10.023 7.781 8.172 1 95.75 80 VAL A C 1
ATOM 642 O O . VAL A 1 80 ? 10.617 8.703 7.617 1 95.75 80 VAL A O 1
ATOM 645 N N . PRO A 1 81 ? 9.75 6.617 7.605 1 94.81 81 PRO A N 1
ATOM 646 C CA . PRO A 1 81 ? 10.023 6.484 6.172 1 94.81 81 PRO A CA 1
ATOM 647 C C . PRO A 1 81 ? 8.969 7.172 5.305 1 94.81 81 PRO A C 1
ATOM 649 O O . PRO A 1 81 ? 7.949 7.641 5.82 1 94.81 81 PRO A O 1
ATOM 652 N N . SER A 1 82 ? 9.289 7.254 4.016 1 95.19 82 SER A N 1
ATOM 653 C CA . SER A 1 82 ? 8.281 7.715 3.062 1 95.19 82 SER A CA 1
ATOM 654 C C . SER A 1 82 ? 7.172 6.684 2.889 1 95.19 82 SER A C 1
ATOM 656 O O . SER A 1 82 ? 7.355 5.504 3.199 1 95.19 82 SER A O 1
ATOM 658 N N . ALA A 1 83 ? 6.035 7.172 2.426 1 95.31 83 ALA A N 1
ATOM 659 C CA . ALA A 1 83 ? 4.941 6.273 2.068 1 95.31 83 ALA A CA 1
ATOM 660 C C . ALA A 1 83 ? 5.352 5.328 0.942 1 95.31 83 ALA A C 1
ATOM 662 O O . ALA A 1 83 ? 6.328 5.586 0.235 1 95.31 83 ALA A O 1
ATOM 663 N N . CYS A 1 84 ? 4.598 4.363 0.793 1 94.38 84 CYS A N 1
ATOM 664 C CA . CYS A 1 84 ? 4.895 3.324 -0.188 1 94.38 84 CYS A CA 1
ATOM 665 C C . CYS A 1 84 ? 4.004 3.467 -1.417 1 94.38 84 CYS A C 1
ATOM 667 O O . CYS A 1 84 ? 2.809 3.744 -1.295 1 94.38 84 CYS A O 1
ATOM 669 N N . CYS A 1 85 ? 4.621 3.254 -2.525 1 95.75 85 CYS A N 1
ATOM 670 C CA . CYS A 1 85 ? 3.842 3.178 -3.756 1 95.75 85 CYS A CA 1
ATOM 671 C C . CYS A 1 85 ? 3.191 1.809 -3.906 1 95.75 85 CYS A C 1
ATOM 673 O O . CYS A 1 85 ? 3.885 0.802 -4.066 1 95.75 85 CYS A O 1
ATOM 675 N N . ALA A 1 86 ? 1.86 1.791 -3.879 1 95.75 86 ALA A N 1
ATOM 676 C CA . ALA A 1 86 ? 1.183 0.498 -3.842 1 95.75 86 ALA A CA 1
ATOM 677 C C . ALA A 1 86 ? -0.175 0.57 -4.535 1 95.75 86 ALA A C 1
ATOM 679 O O . ALA A 1 86 ? -0.703 1.66 -4.77 1 95.75 86 ALA A O 1
ATOM 680 N N . PRO A 1 87 ? -0.778 -0.589 -4.84 1 95.88 87 PRO A N 1
ATOM 681 C CA . PRO A 1 87 ? -2.109 -0.598 -5.449 1 95.88 87 PRO A CA 1
ATOM 682 C C . PRO A 1 87 ? -3.182 -0.007 -4.535 1 95.88 87 PRO A C 1
ATOM 684 O O . PRO A 1 87 ? -3.209 -0.304 -3.338 1 95.88 87 PRO A O 1
ATOM 687 N N . THR A 1 88 ? -4.047 0.817 -5.156 1 93.56 88 THR A N 1
ATOM 688 C CA . THR A 1 88 ? -5.176 1.36 -4.41 1 93.56 88 THR A CA 1
ATOM 689 C C . THR A 1 88 ? -6.492 0.787 -4.926 1 93.56 88 THR A C 1
ATOM 691 O O . THR A 1 88 ? -7.516 0.863 -4.25 1 93.56 88 THR A O 1
ATOM 694 N N . LYS A 1 89 ? -6.422 0.334 -6.133 1 95.25 89 LYS A N 1
ATOM 695 C CA . LYS A 1 89 ? -7.566 -0.322 -6.762 1 95.25 89 LYS A CA 1
ATOM 696 C C . LYS A 1 89 ? -7.117 -1.503 -7.617 1 95.25 89 LYS A C 1
ATOM 698 O O . LYS A 1 89 ? -6.148 -1.399 -8.367 1 95.25 89 LYS A O 1
ATOM 703 N N . MET A 1 90 ? -7.91 -2.615 -7.484 1 97.5 90 MET A N 1
ATOM 704 C CA . MET A 1 90 ? -7.574 -3.805 -8.266 1 97.5 90 MET A CA 1
ATOM 705 C C . MET A 1 90 ? -8.836 -4.48 -8.789 1 97.5 90 MET A C 1
ATOM 707 O O . MET A 1 90 ? -9.914 -4.32 -8.219 1 97.5 90 MET A O 1
ATOM 711 N N . SER A 1 91 ? -8.641 -5.219 -9.789 1 98.56 91 SER A N 1
ATOM 712 C CA . SER A 1 91 ? -9.734 -5.965 -10.398 1 98.56 91 SER A CA 1
ATOM 713 C C . SER A 1 91 ? -9.484 -7.465 -10.344 1 98.56 91 SER A C 1
ATOM 715 O O . SER A 1 91 ? -8.344 -7.906 -10.188 1 98.56 91 SER A O 1
ATOM 717 N N . PRO A 1 92 ? -10.617 -8.203 -10.469 1 98.44 92 PRO A N 1
ATOM 718 C CA . PRO A 1 92 ? -10.484 -9.664 -10.422 1 98.44 92 PRO A CA 1
ATOM 719 C C . PRO A 1 92 ? -10.047 -10.25 -11.758 1 98.44 92 PRO A C 1
ATOM 721 O O . PRO A 1 92 ? -10.07 -9.562 -12.781 1 98.44 92 PRO A O 1
ATOM 724 N N . LEU A 1 93 ? -9.586 -11.445 -11.703 1 98.5 93 LEU A N 1
ATOM 725 C CA . LEU A 1 93 ? -9.258 -12.273 -12.867 1 98.5 93 LEU A CA 1
ATOM 726 C C . LEU A 1 93 ? -9.953 -13.625 -12.773 1 98.5 93 LEU A C 1
ATOM 728 O O . LEU A 1 93 ? -9.914 -14.281 -11.734 1 98.5 93 LEU A O 1
ATOM 732 N N . SER A 1 94 ? -10.695 -13.992 -13.797 1 98.19 94 SER A N 1
ATOM 733 C CA . SER A 1 94 ? -11.258 -15.336 -13.891 1 98.19 94 SER A CA 1
ATOM 734 C C . SER A 1 94 ? -10.211 -16.344 -14.352 1 98.19 94 SER A C 1
ATOM 736 O O . SER A 1 94 ? -9.531 -16.125 -15.359 1 98.19 94 SER A O 1
ATOM 738 N N . MET A 1 95 ? -10.156 -17.438 -13.539 1 97.69 95 MET A N 1
ATOM 739 C CA . MET A 1 95 ? -9.141 -18.453 -13.852 1 97.69 95 MET A CA 1
ATOM 740 C C . MET A 1 95 ? -9.75 -19.844 -13.883 1 97.69 95 MET A C 1
ATOM 742 O O . MET A 1 95 ? -10.617 -20.172 -13.062 1 97.69 95 MET A O 1
ATOM 746 N N . LEU A 1 96 ? -9.289 -20.547 -14.844 1 97.44 96 LEU A N 1
ATOM 747 C CA . LEU A 1 96 ? -9.633 -21.969 -14.977 1 97.44 96 LEU A CA 1
ATOM 748 C C . LEU A 1 96 ? -8.453 -22.844 -14.57 1 97.44 96 LEU A C 1
ATOM 750 O O . LEU A 1 96 ? -7.332 -22.641 -15.039 1 97.44 96 LEU A O 1
ATOM 754 N N . TYR A 1 97 ? -8.664 -23.719 -13.602 1 96.06 97 TYR A N 1
ATOM 755 C CA . TYR A 1 97 ? -7.547 -24.562 -13.18 1 96.06 97 TYR A CA 1
ATOM 756 C C . TYR A 1 97 ? -8.039 -25.844 -12.539 1 96.06 97 TYR A C 1
ATOM 758 O O . TYR A 1 97 ? -9.234 -26 -12.266 1 96.06 97 TYR A O 1
ATOM 766 N N . TYR A 1 98 ? -7.098 -26.797 -12.367 1 94.06 98 TYR A N 1
ATOM 767 C CA . TYR A 1 98 ? -7.395 -28.078 -11.742 1 94.06 98 TYR A CA 1
ATOM 768 C C . TYR A 1 98 ? -7.203 -28 -10.227 1 94.06 98 TYR A C 1
ATOM 770 O O . TYR A 1 98 ? -6.238 -27.406 -9.75 1 94.06 98 TYR A O 1
ATOM 778 N N . GLU A 1 99 ? -8.141 -28.469 -9.492 1 88.69 99 GLU A N 1
ATOM 779 C CA . GLU A 1 99 ? -8.062 -28.672 -8.047 1 88.69 99 GLU A CA 1
ATOM 780 C C . GLU A 1 99 ? -8.648 -30.016 -7.641 1 88.69 99 GLU A C 1
ATOM 782 O O . GLU A 1 99 ? -9.828 -30.297 -7.883 1 88.69 99 GLU A O 1
ATOM 787 N N . ASN A 1 100 ? -7.758 -30.828 -7.062 1 90.44 100 ASN A N 1
ATOM 788 C CA . ASN A 1 100 ? -8.148 -32.188 -6.656 1 90.44 100 ASN A CA 1
ATOM 789 C C . ASN A 1 100 ? -8.734 -32.969 -7.824 1 90.44 100 ASN A C 1
ATOM 791 O O . ASN A 1 100 ? -9.797 -33.562 -7.691 1 90.44 100 ASN A O 1
ATOM 795 N N . GLY A 1 101 ? -8.211 -32.875 -8.977 1 90.19 101 GLY A N 1
ATOM 796 C CA . GLY A 1 101 ? -8.578 -33.656 -10.156 1 90.19 101 GLY A CA 1
ATOM 797 C C . GLY A 1 101 ? -9.781 -33.094 -10.883 1 90.19 101 GLY A C 1
ATOM 798 O O . GLY A 1 101 ? -10.227 -33.656 -11.883 1 90.19 101 GLY A O 1
ATOM 799 N N . GLU A 1 102 ? -10.328 -32.062 -10.336 1 94.5 102 GLU A N 1
ATOM 800 C CA . GLU A 1 102 ? -11.492 -31.453 -10.977 1 94.5 102 GLU A CA 1
ATOM 801 C C . GLU A 1 102 ? -11.141 -30.078 -11.547 1 94.5 102 GLU A C 1
ATOM 803 O O . GLU A 1 102 ? -10.398 -29.312 -10.922 1 94.5 102 GLU A O 1
ATOM 808 N N . MET A 1 103 ? -11.633 -29.844 -12.695 1 94.56 103 MET A N 1
ATOM 809 C CA . MET A 1 103 ? -11.461 -28.531 -13.32 1 94.56 103 MET A CA 1
ATOM 810 C C . MET A 1 103 ? -12.453 -27.516 -12.75 1 94.56 103 MET A C 1
ATOM 812 O O . MET A 1 103 ? -13.648 -27.797 -12.656 1 94.56 103 MET A O 1
ATOM 816 N N . LEU A 1 104 ? -11.969 -26.312 -12.383 1 95.81 104 LEU A N 1
ATOM 817 C CA . LEU A 1 104 ? -12.812 -25.281 -11.781 1 95.81 104 LEU A CA 1
ATOM 818 C C . LEU A 1 104 ? -12.539 -23.922 -12.414 1 95.81 104 LEU A C 1
ATOM 820 O O . LEU A 1 104 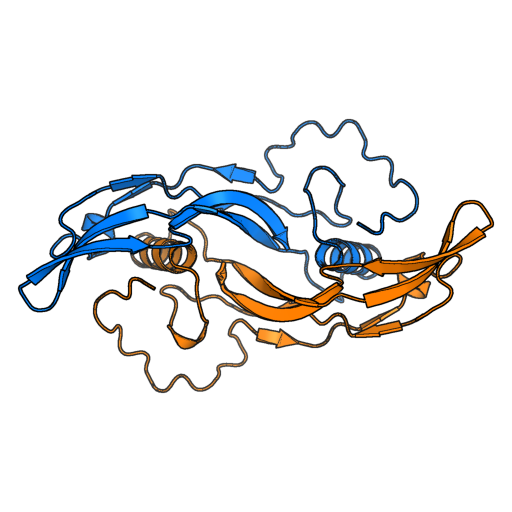? -11.422 -23.641 -12.844 1 95.81 104 LEU A O 1
ATOM 824 N N . LEU A 1 105 ? -13.633 -23.125 -12.484 1 96.31 105 LEU A N 1
ATOM 825 C CA . LEU A 1 105 ? -13.547 -21.719 -12.859 1 96.31 105 LEU A CA 1
ATOM 826 C C . LEU A 1 105 ? -13.844 -20.812 -11.664 1 96.31 105 LEU A C 1
ATOM 828 O O . LEU A 1 105 ? -14.898 -20.922 -11.039 1 96.31 105 LEU A O 1
ATOM 832 N N . ARG A 1 106 ? -12.875 -19.953 -11.344 1 96.44 106 ARG A N 1
ATOM 833 C CA . ARG A 1 106 ? -13.078 -19.047 -10.219 1 96.44 106 ARG A CA 1
ATOM 834 C C . ARG A 1 106 ? -12.664 -17.625 -10.578 1 96.44 106 ARG A C 1
ATOM 836 O O . ARG A 1 106 ? -11.781 -17.422 -11.422 1 96.44 106 ARG A O 1
ATOM 843 N N . HIS A 1 107 ? -13.336 -16.734 -9.891 1 97.12 107 HIS A N 1
ATOM 844 C CA . HIS A 1 107 ? -13 -15.32 -9.977 1 97.12 107 HIS A CA 1
ATOM 845 C C . HIS A 1 107 ? -12.203 -14.875 -8.758 1 97.12 107 HIS A C 1
ATOM 847 O O . HIS A 1 107 ? -12.742 -14.781 -7.652 1 97.12 107 HIS A O 1
ATOM 853 N N . HIS A 1 108 ? -10.984 -14.539 -9.062 1 96.75 108 HIS A N 1
ATOM 854 C CA . HIS A 1 108 ? -10.109 -14.172 -7.953 1 96.75 108 HIS A CA 1
ATOM 855 C C . HIS A 1 108 ? -9.953 -12.664 -7.852 1 96.75 108 HIS A C 1
ATOM 857 O O . HIS A 1 108 ? -9.508 -12.016 -8.805 1 96.75 108 HIS A O 1
ATOM 863 N N . GLU A 1 109 ? -10.188 -12.203 -6.672 1 96.69 109 GLU A N 1
ATOM 864 C CA . GLU A 1 109 ? -10.133 -10.766 -6.457 1 96.69 109 GLU A CA 1
ATOM 865 C C . GLU A 1 109 ? -8.688 -10.273 -6.398 1 96.69 109 GLU A C 1
ATOM 867 O O . GLU A 1 109 ? -7.762 -11.07 -6.211 1 96.69 109 GLU A O 1
ATOM 872 N N . ASP A 1 110 ? -8.422 -8.984 -6.664 1 97.31 110 ASP A N 1
ATOM 873 C CA . ASP A 1 110 ? -7.145 -8.312 -6.457 1 97.31 110 ASP A CA 1
ATOM 874 C C . ASP A 1 110 ? -6.039 -8.984 -7.27 1 97.31 110 ASP A C 1
ATOM 876 O O . ASP A 1 110 ? -4.969 -9.289 -6.738 1 97.31 110 ASP A O 1
ATOM 880 N N . MET A 1 111 ? -6.387 -9.203 -8.57 1 98.31 111 MET A N 1
ATOM 881 C CA . MET A 1 111 ? -5.406 -9.875 -9.422 1 98.31 111 MET A CA 1
ATOM 882 C C . MET A 1 111 ? -4.719 -8.875 -10.352 1 98.31 111 MET A C 1
ATOM 884 O O . MET A 1 111 ? -3.57 -9.078 -10.742 1 98.31 111 MET A O 1
ATOM 888 N N . VAL A 1 112 ? -5.438 -7.785 -10.641 1 98.75 112 VAL A N 1
ATOM 889 C CA . VAL A 1 112 ? -4.945 -6.836 -11.633 1 98.75 112 VAL A CA 1
ATOM 890 C C . VAL A 1 112 ? -4.98 -5.422 -11.062 1 98.75 112 VAL A C 1
ATOM 892 O O . VAL A 1 112 ? -6.023 -4.961 -10.586 1 98.75 112 VAL A O 1
ATOM 895 N N . VAL A 1 113 ? -3.848 -4.707 -11.188 1 98.5 113 VAL A N 1
ATOM 896 C CA . VAL A 1 113 ? -3.787 -3.348 -10.656 1 98.5 113 VAL A CA 1
ATOM 897 C C . VAL A 1 113 ? -4.477 -2.387 -11.625 1 98.5 113 VAL A C 1
ATOM 899 O O . VAL A 1 113 ? -4.117 -2.318 -12.805 1 98.5 113 VAL A O 1
ATOM 902 N N . ASP A 1 114 ? -5.406 -1.619 -11.055 1 98.31 114 ASP A N 1
ATOM 903 C CA . ASP A 1 114 ? -6.074 -0.583 -11.836 1 98.31 114 ASP A CA 1
ATOM 904 C C . ASP A 1 114 ? -5.48 0.793 -11.547 1 98.31 114 ASP A C 1
ATOM 906 O O . ASP A 1 114 ? -5.367 1.63 -12.445 1 98.31 114 ASP A O 1
ATOM 910 N N . GLU A 1 115 ? -5.156 0.949 -10.266 1 96.25 115 GLU A N 1
ATOM 911 C CA . GLU A 1 115 ? -4.664 2.252 -9.828 1 96.25 115 GLU A CA 1
ATOM 912 C C . GLU A 1 115 ? -3.602 2.105 -8.742 1 96.25 115 GLU A C 1
ATOM 914 O O . GLU A 1 115 ? -3.664 1.185 -7.922 1 96.25 115 GLU A O 1
ATOM 919 N N . CYS A 1 116 ? -2.684 2.992 -8.805 1 95.38 116 CYS A N 1
ATOM 920 C CA . CYS A 1 116 ? -1.652 3.07 -7.773 1 95.38 116 CYS A CA 1
ATOM 921 C C . CYS A 1 116 ? -1.775 4.363 -6.977 1 95.38 116 CYS A C 1
ATOM 923 O O . CYS A 1 116 ? -2.375 5.332 -7.445 1 95.38 116 CYS A O 1
ATOM 925 N N . GLY A 1 117 ? -1.195 4.336 -5.84 1 93.88 117 GLY A N 1
ATOM 926 C CA . GLY A 1 117 ? -1.103 5.516 -4.992 1 93.88 117 GLY A CA 1
ATOM 927 C C . GLY A 1 117 ? -0.093 5.371 -3.871 1 93.88 117 GLY A C 1
ATOM 928 O O . GLY A 1 117 ? 0.514 4.309 -3.711 1 93.88 117 GLY A O 1
ATOM 929 N N . CYS A 1 118 ? 0.098 6.465 -3.148 1 94.94 118 CYS A N 1
ATOM 930 C CA . CYS A 1 118 ? 1 6.457 -2.002 1 94.94 118 CYS A CA 1
ATOM 931 C C . CYS A 1 118 ? 0.245 6.148 -0.715 1 94.94 118 CYS A C 1
ATOM 933 O O . CYS A 1 118 ? -0.733 6.824 -0.386 1 94.94 118 CYS A O 1
ATOM 935 N N . LEU A 1 119 ? 0.78 5.098 -0.046 1 93.25 119 LEU A N 1
ATOM 936 C CA . LEU A 1 119 ? 0.115 4.602 1.153 1 93.25 119 LEU A CA 1
ATOM 937 C C . LEU A 1 119 ? 1.09 4.523 2.322 1 93.25 119 LEU A C 1
ATOM 939 O O . LEU A 1 119 ? 2.297 4.375 2.119 1 93.25 119 LEU A O 1
ATOM 943 N N . MET B 1 1 ? -7.512 -16.281 -1.81 1 56.69 1 MET B N 1
ATOM 944 C CA . MET B 1 1 ? -6.137 -16.219 -2.295 1 56.69 1 MET B CA 1
ATOM 945 C C . MET B 1 1 ? -5.738 -17.516 -2.994 1 56.69 1 MET B C 1
ATOM 947 O O . MET B 1 1 ? -6.148 -18.594 -2.58 1 56.69 1 MET B O 1
ATOM 951 N N . ILE B 1 2 ? -5.402 -17.312 -4.281 1 61.97 2 ILE B N 1
ATOM 952 C CA . ILE B 1 2 ? -4.965 -18.484 -5.027 1 61.97 2 ILE B CA 1
ATOM 953 C C . ILE B 1 2 ? -3.637 -18.984 -4.469 1 61.97 2 ILE B C 1
ATOM 955 O O . ILE B 1 2 ? -2.664 -18.234 -4.391 1 61.97 2 ILE B O 1
ATOM 959 N N . MET B 1 3 ? -3.662 -19.828 -3.436 1 60.28 3 MET B N 1
ATOM 960 C CA . MET B 1 3 ? -2.377 -20.297 -2.924 1 60.28 3 MET B CA 1
ATOM 961 C C . MET B 1 3 ? -1.911 -21.531 -3.672 1 60.28 3 MET B C 1
ATOM 963 O O . MET B 1 3 ? -2.725 -22.391 -4.039 1 60.28 3 MET B O 1
ATOM 967 N N . GLY B 1 4 ? -0.894 -21.281 -4.438 1 59.47 4 GLY B N 1
ATOM 968 C CA . GLY B 1 4 ? -0.242 -22.438 -5.031 1 59.47 4 GLY B CA 1
ATOM 969 C C . GLY B 1 4 ? 0.085 -23.516 -4.023 1 59.47 4 GLY B C 1
ATOM 970 O O . GLY B 1 4 ? -0.24 -23.391 -2.84 1 59.47 4 GLY B O 1
ATOM 971 N N . PRO B 1 5 ? 0.676 -24.578 -4.512 1 55.84 5 PRO B N 1
ATOM 972 C CA . PRO B 1 5 ? 1.043 -25.656 -3.596 1 55.84 5 PRO B CA 1
ATOM 973 C C . PRO B 1 5 ? 1.83 -25.156 -2.385 1 55.84 5 PRO B C 1
ATOM 975 O O . PRO B 1 5 ? 2.514 -24.141 -2.465 1 55.84 5 PRO B O 1
ATOM 978 N N . GLU B 1 6 ? 1.392 -25.641 -1.233 1 53 6 GLU B N 1
ATOM 979 C CA . GLU B 1 6 ? 1.744 -25.266 0.128 1 53 6 GLU B CA 1
ATOM 980 C C . GLU B 1 6 ? 3.238 -24.969 0.25 1 53 6 GLU B C 1
ATOM 982 O O . GLU B 1 6 ? 4.066 -25.828 -0.069 1 53 6 GLU B O 1
ATOM 987 N N . VAL B 1 7 ? 3.699 -23.844 -0.078 1 51.16 7 VAL B N 1
ATOM 988 C CA . VAL B 1 7 ? 5.059 -23.562 0.366 1 51.16 7 VAL B CA 1
ATOM 989 C C . VAL B 1 7 ? 5.117 -23.562 1.892 1 51.16 7 VAL B C 1
ATOM 991 O O . VAL B 1 7 ? 4.262 -22.969 2.553 1 51.16 7 VAL B O 1
ATOM 994 N N . SER B 1 8 ? 5.594 -24.703 2.479 1 45.22 8 SER B N 1
ATOM 995 C CA . SER B 1 8 ? 5.684 -24.938 3.916 1 45.22 8 SER B CA 1
ATOM 996 C C . SER B 1 8 ? 6.148 -23.688 4.652 1 45.22 8 SER B C 1
ATOM 998 O O . SER B 1 8 ? 7.207 -23.125 4.34 1 45.22 8 SER B O 1
ATOM 1000 N N . SER B 1 9 ? 5.246 -22.891 4.965 1 46.38 9 SER B N 1
ATOM 1001 C CA . SER B 1 9 ? 5.609 -21.781 5.832 1 46.38 9 SER B CA 1
ATOM 1002 C C . SER B 1 9 ? 6.215 -22.266 7.141 1 46.38 9 SER B C 1
ATOM 1004 O O . SER B 1 9 ? 5.539 -22.938 7.934 1 46.38 9 SER B O 1
ATOM 1006 N N . GLY B 1 10 ? 7.41 -22.719 7.156 1 40.28 10 GLY B N 1
ATOM 1007 C CA . GLY B 1 10 ? 8.031 -23.031 8.43 1 40.28 10 GLY B CA 1
ATOM 1008 C C . GLY B 1 10 ? 7.523 -22.172 9.57 1 40.28 10 GLY B C 1
ATOM 1009 O O . GLY B 1 10 ? 6.836 -21.172 9.344 1 40.28 10 GLY B O 1
ATOM 1010 N N . ASN B 1 11 ? 7.727 -22.609 10.875 1 45.53 11 ASN B N 1
ATOM 1011 C CA . ASN B 1 11 ? 7.426 -22.031 12.188 1 45.53 11 ASN B CA 1
ATOM 1012 C C . ASN B 1 11 ? 7.602 -20.516 12.18 1 45.53 11 ASN B C 1
ATOM 1014 O O . ASN B 1 11 ? 8.727 -20.016 12.266 1 45.53 11 ASN B O 1
ATOM 1018 N N . ILE B 1 12 ? 6.812 -19.859 11.5 1 47.94 12 ILE B N 1
ATOM 1019 C CA . ILE B 1 12 ? 7.016 -18.438 11.266 1 47.94 12 ILE B CA 1
ATOM 1020 C C . ILE B 1 12 ? 7.082 -17.688 12.594 1 47.94 12 ILE B C 1
ATOM 1022 O O . ILE B 1 12 ? 6.066 -17.531 13.281 1 47.94 12 ILE B O 1
ATOM 1026 N N . GLU B 1 13 ? 7.957 -17.969 13.477 1 52.12 13 GLU B N 1
ATOM 1027 C CA . GLU B 1 13 ? 8.258 -16.969 14.5 1 52.12 13 GLU B CA 1
ATOM 1028 C C . GLU B 1 13 ? 8.117 -15.562 13.945 1 52.12 13 GLU B C 1
ATOM 1030 O O . GLU B 1 13 ? 8.508 -15.289 12.805 1 52.12 13 GLU B O 1
ATOM 1035 N N . ILE B 1 14 ? 7.078 -14.898 14.445 1 58.56 14 ILE B N 1
ATOM 1036 C CA . ILE B 1 14 ? 6.902 -13.5 14.078 1 58.56 14 ILE B CA 1
ATOM 1037 C C . ILE B 1 14 ? 8.258 -12.805 14.039 1 58.56 14 ILE B C 1
ATOM 1039 O O . ILE B 1 14 ? 8.906 -12.625 15.078 1 58.56 14 ILE B O 1
ATOM 1043 N N . ASP B 1 15 ? 8.922 -12.945 12.984 1 76 15 ASP B N 1
ATOM 1044 C CA . ASP B 1 15 ? 10.156 -12.211 12.742 1 76 15 ASP B CA 1
ATOM 1045 C C . ASP B 1 15 ? 9.906 -10.711 12.703 1 76 15 ASP B C 1
ATOM 1047 O O . ASP B 1 15 ? 9.148 -10.219 11.867 1 76 15 ASP B O 1
ATOM 1051 N N . PRO B 1 16 ? 10.32 -10.047 13.758 1 79.25 16 PRO B N 1
ATOM 1052 C CA . PRO B 1 16 ? 10.102 -8.609 13.859 1 79.25 16 PRO B CA 1
ATOM 1053 C C . PRO B 1 16 ? 10.531 -7.848 12.609 1 79.25 16 PRO B C 1
ATOM 1055 O O . PRO B 1 16 ? 10.211 -6.668 12.461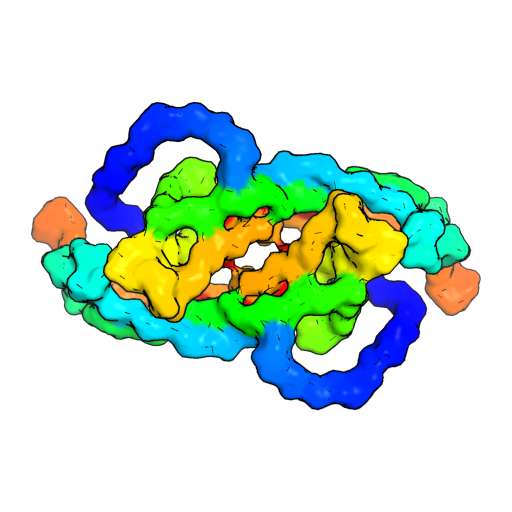 1 79.25 16 PRO B O 1
ATOM 1058 N N . SER B 1 17 ? 11.133 -8.516 11.727 1 92.12 17 SER B N 1
ATOM 1059 C CA . SER B 1 17 ? 11.617 -7.844 10.531 1 92.12 17 SER B CA 1
ATOM 1060 C C . SER B 1 17 ? 10.555 -7.828 9.438 1 92.12 17 SER B C 1
ATOM 1062 O O . SER B 1 17 ? 10.672 -7.082 8.461 1 92.12 17 SER B O 1
ATOM 1064 N N . LEU B 1 18 ? 9.445 -8.547 9.75 1 94 18 LEU B N 1
ATOM 1065 C CA . LEU B 1 18 ? 8.406 -8.664 8.727 1 94 18 LEU B CA 1
ATOM 1066 C C . LEU B 1 18 ? 7.414 -7.512 8.828 1 94 18 LEU B C 1
ATOM 1068 O O . LEU B 1 18 ? 7.324 -6.852 9.867 1 94 18 LEU B O 1
ATOM 1072 N N . CYS B 1 19 ? 6.695 -7.305 7.809 1 95.62 19 CYS B N 1
ATOM 1073 C CA . CYS B 1 19 ? 5.703 -6.238 7.707 1 95.62 19 CYS B CA 1
ATOM 1074 C C . CYS B 1 19 ? 4.73 -6.289 8.883 1 95.62 19 CYS B C 1
ATOM 1076 O O . CYS B 1 19 ? 4.105 -7.32 9.133 1 95.62 19 CYS B O 1
ATOM 1078 N N . ARG B 1 20 ? 4.656 -5.141 9.562 1 95.06 20 ARG B N 1
ATOM 1079 C CA . ARG B 1 20 ? 3.779 -5.066 10.727 1 95.06 20 ARG B CA 1
ATOM 1080 C C . ARG B 1 20 ? 3.385 -3.621 11.023 1 95.06 20 ARG B C 1
ATOM 1082 O O . ARG B 1 20 ? 4 -2.686 10.508 1 95.06 20 ARG B O 1
ATOM 1089 N N . ARG B 1 21 ? 2.381 -3.537 11.883 1 96.62 21 ARG B N 1
ATOM 1090 C CA . ARG B 1 21 ? 1.938 -2.229 12.359 1 96.62 21 ARG B CA 1
ATOM 1091 C C . ARG B 1 21 ? 2.764 -1.77 13.555 1 96.62 21 ARG B C 1
ATOM 1093 O O . ARG B 1 21 ? 3.004 -2.545 14.484 1 96.62 21 ARG B O 1
ATOM 1100 N N . VAL B 1 22 ? 3.227 -0.535 13.555 1 97.62 22 VAL B N 1
ATOM 1101 C CA . VAL B 1 22 ? 3.957 0.055 14.672 1 97.62 22 VAL B CA 1
ATOM 1102 C C . VAL B 1 22 ? 3.387 1.436 14.984 1 97.62 22 VAL B C 1
ATOM 1104 O O . VAL B 1 22 ? 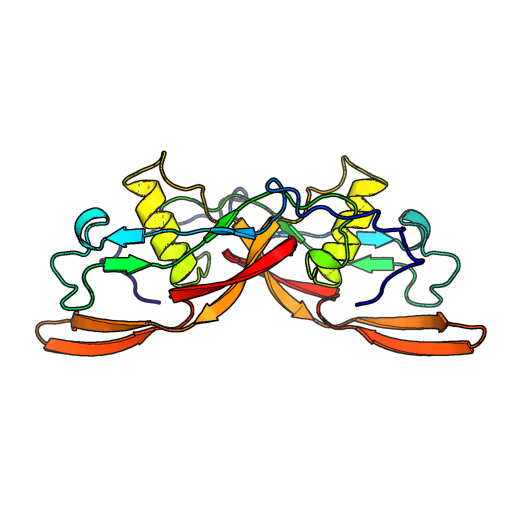2.629 1.998 14.195 1 97.62 22 VAL B O 1
ATOM 1107 N N . GLU B 1 23 ? 3.703 1.973 16.094 1 98.12 23 GLU B N 1
ATOM 1108 C CA . GLU B 1 23 ? 3.189 3.275 16.516 1 98.12 23 GLU B CA 1
ATOM 1109 C C . GLU B 1 23 ? 3.789 4.398 15.672 1 98.12 23 GLU B C 1
ATOM 1111 O O . GLU B 1 23 ? 4.934 4.305 15.219 1 98.12 23 GLU B O 1
ATOM 1116 N N . MET B 1 24 ? 3.043 5.406 15.445 1 98.19 24 MET B N 1
ATOM 1117 C CA . MET B 1 24 ? 3.457 6.672 14.844 1 98.19 24 MET B CA 1
ATOM 1118 C C . MET B 1 24 ? 2.639 7.832 15.391 1 98.19 24 MET B C 1
ATOM 1120 O O . MET B 1 24 ? 1.552 8.125 14.891 1 98.19 24 MET B O 1
ATOM 1124 N N . HIS B 1 25 ? 3.203 8.477 16.312 1 98.12 25 HIS B N 1
ATOM 1125 C CA . HIS B 1 25 ? 2.504 9.594 16.953 1 98.12 25 HIS B CA 1
ATOM 1126 C C . HIS B 1 25 ? 2.621 10.859 16.109 1 98.12 25 HIS B C 1
ATOM 1128 O O . HIS B 1 25 ? 3.729 11.305 15.805 1 98.12 25 HIS B O 1
ATOM 1134 N N . VAL B 1 26 ? 1.449 11.398 15.828 1 98 26 VAL B N 1
ATOM 1135 C CA . VAL B 1 26 ? 1.382 12.641 15.07 1 98 26 VAL B CA 1
ATOM 1136 C C . VAL B 1 26 ? 1.008 13.789 16 1 98 26 VAL B C 1
ATOM 1138 O O . VAL B 1 26 ? -0.016 13.734 16.688 1 98 26 VAL B O 1
ATOM 1141 N N . ASP B 1 27 ? 1.886 14.742 16 1 97.94 27 ASP B N 1
ATOM 1142 C CA . ASP B 1 27 ? 1.646 16.016 16.672 1 97.94 27 ASP B CA 1
ATOM 1143 C C . ASP B 1 27 ? 1.447 17.141 15.656 1 97.94 27 ASP B C 1
ATOM 1145 O O . ASP B 1 27 ? 2.393 17.547 14.977 1 97.94 27 ASP B O 1
ATOM 1149 N N . PHE B 1 28 ? 0.232 17.688 15.648 1 96.94 28 PHE B N 1
ATOM 1150 C CA . PHE B 1 28 ? -0.105 18.672 14.625 1 96.94 28 PHE B CA 1
ATOM 1151 C C . PHE B 1 28 ? 0.729 19.938 14.797 1 96.94 28 PHE B C 1
ATOM 1153 O O . PHE B 1 28 ? 0.965 20.656 13.828 1 96.94 28 PHE B O 1
ATOM 1160 N N . ASN B 1 29 ? 1.238 20.188 15.906 1 96.06 29 ASN B N 1
ATOM 1161 C CA . ASN B 1 29 ? 2.121 21.328 16.125 1 96.06 29 ASN B CA 1
ATOM 1162 C C . ASN B 1 29 ? 3.473 21.125 15.453 1 96.06 29 ASN B C 1
ATOM 1164 O O . ASN B 1 29 ? 4.141 22.109 15.094 1 96.06 29 ASN B O 1
ATOM 1168 N N . GLN B 1 30 ? 3.795 19.844 15.25 1 95.25 30 GLN B N 1
ATOM 1169 C CA . GLN B 1 30 ? 5.125 19.547 14.734 1 95.25 30 GLN B CA 1
ATOM 1170 C C . GLN B 1 30 ? 5.109 19.422 13.211 1 95.25 30 GLN B C 1
ATOM 1172 O O . GLN B 1 30 ? 6.16 19.266 12.586 1 95.25 30 GLN B O 1
ATOM 1177 N N . ILE B 1 31 ? 3.908 19.516 12.672 1 93.75 31 ILE B N 1
ATOM 1178 C CA . ILE B 1 31 ? 3.838 19.391 11.219 1 93.75 31 ILE B CA 1
ATOM 1179 C C . ILE B 1 31 ? 3.209 20.656 10.625 1 93.75 31 ILE B C 1
ATOM 1181 O O . ILE B 1 31 ? 2.705 20.625 9.5 1 93.75 31 ILE B O 1
ATOM 1185 N N . GLY B 1 32 ? 3.078 21.688 11.414 1 91.62 32 GLY B N 1
ATOM 1186 C CA . GLY B 1 32 ? 2.684 23 10.922 1 91.62 32 GLY B CA 1
ATOM 1187 C C . GLY B 1 32 ? 1.184 23.219 10.953 1 91.62 32 GLY B C 1
ATOM 1188 O O . GLY B 1 32 ? 0.685 24.203 10.406 1 91.62 32 GLY B O 1
ATOM 1189 N N . TRP B 1 33 ? 0.483 22.266 11.602 1 93.62 33 TRP B N 1
ATOM 1190 C CA . TRP B 1 33 ? -0.974 22.359 11.57 1 93.62 33 TRP B CA 1
ATOM 1191 C C . TRP B 1 33 ? -1.52 22.812 12.914 1 93.62 33 TRP B C 1
ATOM 1193 O O . TRP B 1 33 ? -2.736 22.844 13.117 1 93.62 33 TRP B O 1
ATOM 1203 N N . GLY B 1 34 ? -0.69 23.156 13.719 1 94.5 34 GLY B N 1
ATOM 1204 C CA . GLY B 1 34 ? -1.056 23.469 15.094 1 94.5 34 GLY B CA 1
ATOM 1205 C C . GLY B 1 34 ? -1.973 24.672 15.211 1 94.5 34 GLY B C 1
ATOM 1206 O O . GLY B 1 34 ? -2.77 24.75 16.156 1 94.5 34 GLY B O 1
ATOM 1207 N N . SER B 1 35 ? -1.92 25.594 14.297 1 93.81 35 SER B N 1
ATOM 1208 C CA . SER B 1 35 ? -2.637 26.859 14.398 1 93.81 35 SER B CA 1
ATOM 1209 C C . SER B 1 35 ? -4.117 26.688 14.07 1 93.81 35 SER B C 1
ATOM 1211 O O . SER B 1 35 ? -4.961 27.438 14.562 1 93.81 35 SER B O 1
ATOM 1213 N N . TRP B 1 36 ? -4.387 25.688 13.25 1 94 36 TRP B N 1
ATOM 1214 C CA . TRP B 1 36 ? -5.77 25.641 12.781 1 94 36 TRP B CA 1
ATOM 1215 C C . TRP B 1 36 ? -6.473 24.391 13.289 1 94 36 TRP B C 1
ATOM 1217 O O . TRP B 1 36 ? -7.699 24.297 13.242 1 94 36 TRP B O 1
ATOM 1227 N N . ILE B 1 37 ? -5.789 23.422 13.797 1 96.25 37 ILE B N 1
ATOM 1228 C CA . ILE B 1 37 ? -6.414 22.25 14.406 1 96.25 37 ILE B CA 1
ATOM 1229 C C . ILE B 1 37 ? -6.73 22.531 15.875 1 96.25 37 ILE B C 1
ATOM 1231 O O . ILE B 1 37 ? -5.848 22.938 16.641 1 96.25 37 ILE B O 1
ATOM 1235 N N . VAL B 1 38 ? -7.938 22.344 16.203 1 97.25 38 VAL B N 1
ATOM 1236 C CA . VAL B 1 38 ? -8.383 22.578 17.578 1 97.25 38 VAL B CA 1
ATOM 1237 C C . VAL B 1 38 ? -8.281 21.297 18.375 1 97.25 38 VAL B C 1
ATOM 1239 O O . VAL B 1 38 ? -7.75 21.297 19.5 1 97.25 38 VAL B O 1
ATOM 1242 N N . PHE B 1 39 ? -8.859 20.188 17.766 1 97.81 39 PHE B N 1
ATOM 1243 C CA . PHE B 1 39 ? -8.844 18.891 18.453 1 97.81 39 PHE B CA 1
ATOM 1244 C C . PHE B 1 39 ? -9.008 17.75 17.469 1 97.81 39 PHE B C 1
ATOM 1246 O O . PHE B 1 39 ? -9.812 17.828 16.547 1 97.81 39 PHE B O 1
ATOM 1253 N N . PRO B 1 40 ? -8.383 16.594 17.859 1 98.12 40 PRO B N 1
ATOM 1254 C CA . PRO B 1 40 ? -7.293 16.469 18.812 1 98.12 40 PRO B CA 1
ATOM 1255 C C . PRO B 1 40 ? -6.016 17.172 18.359 1 98.12 40 PRO B C 1
ATOM 1257 O O . PRO B 1 40 ? -5.863 17.484 17.172 1 98.12 40 PRO B O 1
ATOM 1260 N N . LYS B 1 41 ? -5.039 17.438 19.328 1 98 41 LYS B N 1
ATOM 1261 C CA . LYS B 1 41 ? -3.758 18.047 18.969 1 98 41 LYS B CA 1
ATOM 1262 C C . LYS B 1 41 ? -2.734 16.984 18.578 1 98 41 LYS B C 1
ATOM 1264 O O . LYS B 1 41 ? -1.771 17.281 17.875 1 98 41 LYS B O 1
ATOM 1269 N N . LYS B 1 42 ? -2.91 15.758 19.188 1 98.44 42 LYS B N 1
ATOM 1270 C CA . LYS B 1 42 ? -2.055 14.602 18.922 1 98.44 42 LYS B CA 1
ATOM 1271 C C . LYS B 1 42 ? -2.881 13.328 18.812 1 98.44 42 LYS B C 1
ATOM 1273 O O . LYS B 1 42 ? -3.967 13.227 19.375 1 98.44 42 LYS B O 1
ATOM 1278 N N . TYR B 1 43 ? -2.377 12.414 18.031 1 98.5 43 TYR B N 1
ATOM 1279 C CA . TYR B 1 43 ? -3.002 11.094 17.969 1 98.5 43 TYR B CA 1
ATOM 1280 C C . TYR B 1 43 ? -2.016 10.047 17.469 1 98.5 43 TYR B C 1
ATOM 1282 O O . TYR B 1 43 ? -0.961 10.391 16.922 1 98.5 43 TYR B O 1
ATOM 1290 N N . ASN B 1 44 ? -2.305 8.875 17.797 1 98.75 44 ASN B N 1
ATOM 1291 C CA . ASN B 1 44 ? -1.515 7.762 17.266 1 98.75 44 ASN B CA 1
ATOM 1292 C C . ASN B 1 44 ? -2.062 7.262 15.938 1 98.75 44 ASN B C 1
ATOM 1294 O O . ASN B 1 44 ? -3.102 6.602 15.898 1 98.75 44 ASN B O 1
ATOM 1298 N N . ALA B 1 45 ? -1.344 7.543 14.828 1 98.75 45 ALA B N 1
ATOM 1299 C CA . ALA B 1 45 ? -1.783 7.195 13.477 1 98.75 45 ALA B CA 1
ATOM 1300 C C . ALA B 1 45 ? -1.388 5.762 13.125 1 98.75 45 ALA B C 1
ATOM 1302 O O . ALA B 1 45 ? -1.98 5.148 12.234 1 98.75 45 ALA B O 1
ATOM 1303 N N . TYR B 1 46 ? -0.394 5.32 13.789 1 98.56 46 TYR B N 1
ATOM 1304 C CA . TYR B 1 46 ? 0.263 4.062 13.453 1 98.56 46 TYR B CA 1
ATOM 1305 C C . TYR B 1 46 ? 0.839 4.109 12.047 1 98.56 46 TYR B C 1
ATOM 1307 O O . TYR B 1 46 ? 0.643 5.086 11.32 1 98.56 46 TYR B O 1
ATOM 1315 N N . ARG B 1 47 ? 1.641 3.146 11.734 1 98 47 ARG B N 1
ATOM 1316 C CA . ARG B 1 47 ? 2.207 2.992 10.398 1 98 47 ARG B CA 1
ATOM 1317 C C . ARG B 1 47 ? 2.641 1.552 10.148 1 98 47 ARG B C 1
ATOM 1319 O O . ARG B 1 47 ? 2.646 0.732 11.07 1 98 47 ARG B O 1
ATOM 1326 N N . CYS B 1 48 ? 2.934 1.32 8.898 1 96.56 48 CYS B N 1
ATOM 1327 C CA . CYS B 1 48 ? 3.395 -0.01 8.516 1 96.56 48 CYS B CA 1
ATOM 1328 C C . CYS B 1 48 ? 4.898 -0.016 8.273 1 96.56 48 CYS B C 1
ATOM 1330 O O . CYS B 1 48 ? 5.438 0.917 7.672 1 96.56 48 CYS B O 1
ATOM 1332 N N . GLU B 1 49 ? 5.473 -1.041 8.82 1 95.19 49 GLU B N 1
ATOM 1333 C CA . GLU B 1 49 ? 6.918 -1.155 8.672 1 95.19 49 GLU B CA 1
ATOM 1334 C C . GLU B 1 49 ? 7.352 -2.617 8.594 1 95.19 49 GLU B C 1
ATOM 1336 O O . GLU B 1 49 ? 6.723 -3.49 9.188 1 95.19 49 GLU B O 1
ATOM 1341 N N . GLY B 1 50 ? 8.484 -2.795 7.809 1 94.75 50 GLY B N 1
ATOM 1342 C CA . GLY B 1 50 ? 9.047 -4.133 7.742 1 94.75 50 GLY B CA 1
ATOM 1343 C C . GLY B 1 50 ? 9.156 -4.66 6.32 1 94.75 50 GLY B C 1
ATOM 1344 O O . GLY B 1 50 ? 8.773 -3.98 5.371 1 94.75 50 GLY B O 1
ATOM 1345 N N . ILE B 1 51 ? 9.633 -5.898 6.211 1 94.06 51 ILE B N 1
ATOM 1346 C CA . ILE B 1 51 ? 9.977 -6.48 4.918 1 94.06 51 ILE B CA 1
ATOM 1347 C C . ILE B 1 51 ? 8.836 -7.383 4.441 1 94.06 51 ILE B C 1
ATOM 1349 O O . ILE B 1 51 ? 8.227 -8.094 5.242 1 94.06 51 ILE B O 1
ATOM 1353 N N . CYS B 1 52 ? 8.602 -7.328 3.176 1 95.06 52 CYS B N 1
ATOM 1354 C CA . CYS B 1 52 ? 7.777 -8.32 2.488 1 95.06 52 CYS B CA 1
ATOM 1355 C C . CYS B 1 52 ? 8.648 -9.305 1.718 1 95.06 52 CYS B C 1
ATOM 1357 O O . CYS B 1 52 ? 9.141 -8.992 0.632 1 95.06 52 CYS B O 1
ATOM 1359 N N . PRO B 1 53 ? 8.719 -10.414 2.262 1 94.19 53 PRO B N 1
ATOM 1360 C CA . PRO B 1 53 ? 9.633 -11.367 1.637 1 94.19 53 PRO B CA 1
ATOM 1361 C C . PRO B 1 53 ? 9.109 -11.914 0.312 1 94.19 53 PRO B C 1
ATOM 1363 O O . PRO B 1 53 ? 7.941 -11.688 -0.031 1 94.19 53 PRO B O 1
ATOM 1366 N N . SER B 1 54 ? 10.023 -12.578 -0.417 1 93.38 54 SER B N 1
ATOM 1367 C CA . SER B 1 54 ? 9.672 -13.242 -1.669 1 93.38 54 SER B CA 1
ATOM 1368 C C . SER B 1 54 ? 10.188 -14.68 -1.694 1 93.38 54 SER B C 1
ATOM 1370 O O . SER B 1 54 ? 11.398 -14.914 -1.68 1 93.38 54 SER B O 1
ATOM 1372 N N . PRO B 1 55 ? 9.32 -15.578 -1.652 1 92.12 55 PRO B N 1
ATOM 1373 C CA . PRO B 1 55 ? 7.867 -15.438 -1.789 1 92.12 55 PRO B CA 1
ATOM 1374 C C . PRO B 1 55 ? 7.184 -15.055 -0.476 1 92.12 55 PRO B C 1
ATOM 1376 O O . PRO B 1 55 ? 7.742 -15.281 0.601 1 92.12 55 PRO B O 1
ATOM 1379 N N . LEU B 1 56 ? 5.977 -14.508 -0.657 1 93.5 56 LEU B N 1
ATOM 1380 C CA . LEU B 1 56 ? 5.191 -14.117 0.507 1 93.5 56 LEU B CA 1
ATOM 1381 C C . LEU B 1 56 ? 4.559 -15.328 1.177 1 93.5 56 LEU B C 1
ATOM 1383 O O . LEU B 1 56 ? 4.082 -16.234 0.497 1 93.5 56 LEU B O 1
ATOM 1387 N N . GLY B 1 57 ? 4.574 -15.25 2.51 1 86.56 57 GLY B N 1
ATOM 1388 C CA . GLY B 1 57 ? 3.838 -16.25 3.27 1 86.56 57 GLY B CA 1
ATOM 1389 C C . GLY B 1 57 ? 2.396 -15.859 3.529 1 86.56 57 GLY B C 1
ATOM 1390 O O . GLY B 1 57 ? 2.043 -14.68 3.439 1 86.56 57 GLY B O 1
ATOM 1391 N N . GLU B 1 58 ? 1.566 -16.844 3.936 1 80.81 58 GLU B N 1
ATOM 1392 C CA . GLU B 1 58 ? 0.144 -16.609 4.172 1 80.81 58 GLU B CA 1
ATOM 1393 C C . GLU B 1 58 ? -0.073 -15.703 5.383 1 80.81 58 GLU B C 1
ATOM 1395 O O . GLU B 1 58 ? -1.06 -14.969 5.445 1 80.81 58 GLU B O 1
ATOM 1400 N N . ASP B 1 59 ? 0.835 -15.672 6.246 1 78.62 59 ASP B N 1
ATOM 1401 C CA . ASP B 1 59 ? 0.686 -14.953 7.508 1 78.62 59 ASP B CA 1
ATOM 1402 C C . ASP B 1 59 ? 0.733 -13.445 7.289 1 78.62 59 ASP B C 1
ATOM 1404 O O . ASP B 1 59 ? 0.346 -12.672 8.164 1 78.62 59 ASP B O 1
ATOM 1408 N N . LEU B 1 60 ? 1.218 -13.039 6.141 1 82.94 60 LEU B N 1
ATOM 1409 C CA . LEU B 1 60 ? 1.34 -11.609 5.867 1 82.94 60 LEU B CA 1
ATOM 1410 C C . LEU B 1 60 ? 0.105 -11.086 5.141 1 82.94 60 LEU B C 1
ATOM 1412 O O . LEU B 1 60 ? 0.09 -9.945 4.672 1 82.94 60 LEU B O 1
ATOM 1416 N N . ASN B 1 61 ? -0.878 -11.977 5.035 1 80 61 ASN B N 1
ATOM 1417 C CA . ASN B 1 61 ? -2.174 -11.641 4.453 1 80 61 ASN B CA 1
ATOM 1418 C C . ASN B 1 61 ? -2.02 -10.914 3.121 1 80 61 ASN B C 1
ATOM 1420 O O . ASN B 1 61 ? -2.611 -9.852 2.918 1 80 61 ASN B O 1
ATOM 1424 N N . PRO B 1 62 ? -1.355 -11.461 2.219 1 90.75 62 PRO B N 1
ATOM 1425 C CA . PRO B 1 62 ? -1.134 -10.766 0.95 1 90.75 62 PRO B CA 1
ATOM 1426 C C . PRO B 1 62 ? -2.359 -10.789 0.04 1 90.75 62 PRO B C 1
ATOM 1428 O O . PRO B 1 62 ? -3.188 -11.703 0.138 1 90.75 62 PRO B O 1
ATOM 1431 N N . THR B 1 63 ? -2.467 -9.742 -0.809 1 93.44 63 THR B N 1
ATOM 1432 C CA . THR B 1 63 ? -3.393 -9.828 -1.934 1 93.44 63 THR B CA 1
ATOM 1433 C C . THR B 1 63 ? -2.91 -10.852 -2.955 1 93.44 63 THR B C 1
ATOM 1435 O O . THR B 1 63 ? -1.743 -11.25 -2.938 1 93.44 63 THR B O 1
ATOM 1438 N N . ASN B 1 64 ? -3.852 -11.289 -3.791 1 94.12 64 ASN B N 1
ATOM 1439 C CA . ASN B 1 64 ? -3.443 -12.18 -4.871 1 94.12 64 ASN B CA 1
ATOM 1440 C C . ASN B 1 64 ? -2.371 -11.539 -5.75 1 94.12 64 ASN B C 1
ATOM 1442 O O . ASN B 1 64 ? -1.418 -12.211 -6.156 1 94.12 64 ASN B O 1
ATOM 1446 N N . HIS B 1 65 ? -2.484 -10.273 -5.938 1 97.19 65 HIS B N 1
ATOM 1447 C CA . HIS B 1 65 ? -1.496 -9.555 -6.738 1 97.19 65 HIS B CA 1
ATOM 1448 C C . HIS B 1 65 ? -0.123 -9.586 -6.074 1 97.19 65 HIS B C 1
ATOM 1450 O O . HIS B 1 65 ? 0.88 -9.875 -6.73 1 97.19 65 HIS B O 1
ATOM 1456 N N . ALA B 1 66 ? -0.142 -9.273 -4.844 1 97.06 66 ALA B N 1
ATOM 1457 C CA . ALA B 1 66 ? 1.127 -9.266 -4.121 1 97.06 66 ALA B CA 1
ATOM 1458 C C . ALA B 1 66 ? 1.783 -10.641 -4.145 1 97.06 66 ALA B C 1
ATOM 1460 O O . ALA B 1 66 ? 3.006 -10.758 -4.254 1 97.06 66 ALA B O 1
ATOM 1461 N N . TYR B 1 67 ? 0.958 -11.633 -4.055 1 95.75 67 TYR B N 1
ATOM 1462 C CA . TYR B 1 67 ? 1.47 -13 -4.113 1 95.75 67 TYR B CA 1
ATOM 1463 C C . TYR B 1 67 ? 2.102 -13.289 -5.469 1 95.75 67 TYR B C 1
ATOM 1465 O O . TYR B 1 67 ? 3.203 -13.836 -5.543 1 95.75 67 TYR B O 1
ATOM 1473 N N . MET B 1 68 ? 1.482 -12.953 -6.523 1 96.38 68 MET B N 1
ATOM 1474 C CA . MET B 1 68 ? 2.025 -13.133 -7.867 1 96.38 68 MET B CA 1
ATOM 1475 C C . MET B 1 68 ? 3.357 -12.406 -8.016 1 96.38 68 MET B C 1
ATOM 1477 O O . MET B 1 68 ? 4.32 -12.961 -8.547 1 96.38 68 MET B O 1
ATOM 1481 N N . GLN B 1 69 ? 3.312 -11.172 -7.543 1 96.81 69 GLN B N 1
ATOM 1482 C CA . GLN B 1 69 ? 4.527 -10.367 -7.633 1 96.81 69 GLN B CA 1
ATOM 1483 C C . GLN B 1 69 ? 5.672 -11.008 -6.855 1 96.81 69 GLN B C 1
ATOM 1485 O O . GLN B 1 69 ? 6.82 -10.984 -7.301 1 96.81 69 GLN B O 1
ATOM 1490 N N . SER B 1 70 ? 5.309 -11.531 -5.727 1 96.25 70 SER B N 1
ATOM 1491 C CA . SER B 1 70 ? 6.324 -12.164 -4.891 1 96.25 70 SER B CA 1
ATOM 1492 C C . SER B 1 70 ? 6.895 -13.406 -5.559 1 96.25 70 SER B C 1
ATOM 1494 O O . SER B 1 70 ? 8.086 -13.703 -5.426 1 96.25 70 SER B O 1
ATOM 1496 N N . LEU B 1 71 ? 6.059 -14.195 -6.18 1 95.38 71 LEU B N 1
ATOM 1497 C CA . LEU B 1 71 ? 6.527 -15.375 -6.898 1 95.38 71 LEU B CA 1
ATOM 1498 C C . LEU B 1 71 ? 7.422 -14.977 -8.07 1 95.38 71 LEU B C 1
ATOM 1500 O O . LEU B 1 71 ? 8.469 -15.586 -8.289 1 95.38 71 LEU B O 1
ATOM 1504 N N . LEU B 1 72 ? 6.992 -13.977 -8.773 1 96.62 72 LEU B N 1
ATOM 1505 C CA . LEU B 1 72 ? 7.805 -13.484 -9.883 1 96.62 72 LEU B CA 1
ATOM 1506 C C . LEU B 1 72 ? 9.18 -13.031 -9.391 1 96.62 72 LEU B C 1
ATOM 1508 O O . LEU B 1 72 ? 10.195 -13.359 -10 1 96.62 72 LEU B O 1
ATOM 1512 N N . LYS B 1 73 ? 9.172 -12.32 -8.344 1 96.38 73 LYS B N 1
ATOM 1513 C CA . LYS B 1 73 ? 10.422 -11.867 -7.75 1 96.38 73 LYS B CA 1
ATOM 1514 C C . LYS B 1 73 ? 11.289 -13.055 -7.332 1 96.38 73 LYS B C 1
ATOM 1516 O O . LYS B 1 73 ? 12.516 -13.016 -7.473 1 96.38 73 LYS B O 1
ATOM 1521 N N . HIS B 1 74 ? 10.641 -14.039 -6.809 1 95.12 74 HIS B N 1
ATOM 1522 C CA . HIS B 1 74 ? 11.352 -15.219 -6.34 1 95.12 74 HIS B CA 1
ATOM 1523 C C . HIS B 1 74 ? 12.039 -15.945 -7.492 1 95.12 74 HIS B C 1
ATOM 1525 O O . HIS B 1 74 ? 13.211 -16.297 -7.398 1 95.12 74 HIS B O 1
ATOM 1531 N N . TYR B 1 75 ? 11.422 -16.109 -8.508 1 94.81 75 TYR B N 1
ATOM 1532 C CA . TYR B 1 75 ? 11.93 -16.891 -9.641 1 94.81 75 TYR B CA 1
ATOM 1533 C C . TYR B 1 75 ? 12.773 -16.016 -10.555 1 94.81 75 TYR B C 1
ATOM 1535 O O . TYR B 1 75 ? 13.672 -16.516 -11.25 1 94.81 75 TYR B O 1
ATOM 1543 N N . HIS B 1 76 ? 12.438 -14.695 -10.602 1 94.88 76 HIS B N 1
ATOM 1544 C CA . HIS B 1 76 ? 13.141 -13.734 -11.445 1 94.88 76 HIS B CA 1
ATOM 1545 C C . HIS B 1 76 ? 13.469 -12.461 -10.672 1 94.88 76 HIS B C 1
ATOM 1547 O O . HIS B 1 76 ? 12.867 -11.414 -10.898 1 94.88 76 HIS B O 1
ATOM 1553 N N . PRO B 1 77 ? 14.422 -12.508 -9.859 1 94.5 77 PRO B N 1
ATOM 1554 C CA . PRO B 1 77 ? 14.672 -11.461 -8.867 1 94.5 77 PRO B CA 1
ATOM 1555 C C . PRO B 1 77 ? 14.953 -10.102 -9.5 1 94.5 77 PRO B C 1
ATOM 1557 O O . PRO B 1 77 ? 14.766 -9.07 -8.859 1 94.5 77 PRO B O 1
ATOM 1560 N N . GLU B 1 78 ? 15.32 -10.047 -10.734 1 94.31 78 GLU B N 1
ATOM 1561 C CA . GLU B 1 78 ? 15.719 -8.781 -11.328 1 94.31 78 GLU B CA 1
ATOM 1562 C C . GLU B 1 78 ? 14.562 -8.141 -12.094 1 94.31 78 GLU B C 1
ATOM 1564 O O . GLU B 1 78 ? 14.672 -6.996 -12.547 1 94.31 78 GLU B O 1
ATOM 1569 N N . ARG B 1 79 ? 13.516 -8.789 -12.078 1 93.62 79 ARG B N 1
ATOM 1570 C CA . ARG B 1 79 ? 12.453 -8.352 -12.969 1 93.62 79 ARG B CA 1
ATOM 1571 C C . ARG B 1 79 ? 11.5 -7.387 -12.266 1 93.62 79 ARG B C 1
ATOM 1573 O O . ARG B 1 79 ? 10.992 -6.445 -12.883 1 93.62 79 ARG B O 1
ATOM 1580 N N . VAL B 1 80 ? 11.258 -7.695 -11.023 1 95.81 80 VAL B N 1
ATOM 1581 C CA . VAL B 1 80 ? 10.305 -6.863 -10.297 1 95.81 80 VAL B CA 1
ATOM 1582 C C . VAL B 1 80 ? 10.797 -6.648 -8.867 1 95.81 80 VAL B C 1
ATOM 1584 O O . VAL B 1 80 ? 11.547 -7.473 -8.328 1 95.81 80 VAL B O 1
ATOM 1587 N N . PRO B 1 81 ? 10.375 -5.543 -8.289 1 94.88 81 PRO B N 1
ATOM 1588 C CA . PRO B 1 81 ? 10.68 -5.363 -6.867 1 94.88 81 PRO B CA 1
ATOM 1589 C C . PRO B 1 81 ? 9.773 -6.195 -5.965 1 94.88 81 PRO B C 1
ATOM 1591 O O . PRO B 1 81 ? 8.812 -6.812 -6.441 1 94.88 81 PRO B O 1
ATOM 1594 N N . SER B 1 82 ? 10.148 -6.23 -4.695 1 95.31 82 SER B N 1
ATOM 1595 C CA . SER B 1 82 ? 9.258 -6.832 -3.701 1 95.31 82 SER B CA 1
ATOM 1596 C C . SER B 1 82 ? 8.016 -5.98 -3.484 1 95.31 82 SER B C 1
ATOM 1598 O O . SER B 1 82 ? 8.016 -4.785 -3.789 1 95.31 82 SER B O 1
ATOM 1600 N N . ALA B 1 83 ? 6.973 -6.625 -2.986 1 95.38 83 ALA B N 1
ATOM 1601 C CA . ALA B 1 83 ? 5.773 -5.898 -2.58 1 95.38 83 ALA B CA 1
ATOM 1602 C C . ALA B 1 83 ? 6.086 -4.906 -1.464 1 95.38 83 ALA B C 1
ATOM 1604 O O . ALA B 1 83 ? 7.117 -5.016 -0.796 1 95.38 83 ALA B O 1
ATOM 1605 N N . CYS B 1 84 ? 5.215 -4.07 -1.286 1 94.5 84 CYS B N 1
ATOM 1606 C CA . CYS B 1 84 ? 5.398 -3 -0.311 1 94.5 84 CYS B CA 1
ATOM 1607 C C . CYS B 1 84 ? 4.574 -3.258 0.945 1 94.5 84 CYS B C 1
ATOM 1609 O O . CYS B 1 84 ? 3.426 -3.691 0.86 1 94.5 84 CYS B O 1
ATOM 1611 N N . CYS B 1 85 ? 5.184 -2.959 2.037 1 95.75 85 CYS B N 1
ATOM 1612 C CA . CYS B 1 85 ? 4.445 -2.996 3.293 1 95.75 85 CYS B CA 1
ATOM 1613 C C . CYS B 1 85 ? 3.602 -1.737 3.467 1 95.75 85 CYS B C 1
ATOM 1615 O O . CYS B 1 85 ? 4.141 -0.638 3.6 1 95.75 85 CYS B O 1
ATOM 1617 N N . ALA B 1 86 ? 2.275 -1.915 3.482 1 95.81 86 ALA B N 1
ATOM 1618 C CA . ALA B 1 86 ? 1.409 -0.739 3.473 1 95.81 86 ALA B CA 1
ATOM 1619 C C . ALA B 1 86 ? 0.105 -1.013 4.215 1 95.81 86 ALA B C 1
ATOM 1621 O O . ALA B 1 86 ? -0.243 -2.17 4.465 1 95.81 86 ALA B O 1
ATOM 1622 N N . PRO B 1 87 ? -0.652 0.048 4.543 1 96 87 PRO B N 1
ATOM 1623 C CA . PRO B 1 87 ? -1.947 -0.143 5.203 1 96 87 PRO B CA 1
ATOM 1624 C C . PRO B 1 87 ? -2.951 -0.889 4.324 1 96 87 PRO B C 1
ATOM 1626 O O . PRO B 1 87 ? -3.064 -0.601 3.129 1 96 87 PRO B O 1
ATOM 1629 N N . THR B 1 88 ? -3.66 -1.835 4.969 1 93.69 88 THR B N 1
ATOM 1630 C CA . THR B 1 88 ? -4.723 -2.543 4.262 1 93.69 88 THR B CA 1
ATOM 1631 C C . THR B 1 88 ? -6.09 -2.172 4.824 1 93.69 88 THR B C 1
ATOM 1633 O O . THR B 1 88 ? -7.117 -2.402 4.184 1 93.69 88 THR B O 1
ATOM 1636 N N . LYS B 1 89 ? -6.043 -1.711 6.039 1 95.31 89 LYS B N 1
ATOM 1637 C CA . LYS B 1 89 ? -7.25 -1.231 6.707 1 95.31 89 LYS B CA 1
ATOM 1638 C C . LYS B 1 89 ? -6.957 0.005 7.551 1 95.31 89 LYS B C 1
ATOM 1640 O O . LYS B 1 89 ? -5.953 0.049 8.266 1 95.31 89 LYS B O 1
ATOM 1645 N N . MET B 1 90 ? -7.91 0.979 7.453 1 97.44 90 MET B N 1
ATOM 1646 C CA . MET B 1 90 ? -7.727 2.205 8.219 1 97.44 90 MET B CA 1
ATOM 1647 C C . MET B 1 90 ? -9.055 2.691 8.789 1 97.44 90 MET B C 1
ATOM 1649 O O . MET B 1 90 ? -10.117 2.369 8.258 1 97.44 90 MET B O 1
ATOM 1653 N N . SER B 1 91 ? -8.938 3.459 9.789 1 98.56 91 SER B N 1
ATOM 1654 C CA . SER B 1 91 ? -10.109 4.031 10.445 1 98.56 91 SER B CA 1
ATOM 1655 C C . SER B 1 91 ? -10.094 5.555 10.383 1 98.56 91 SER B C 1
ATOM 1657 O O . SER B 1 91 ? -9.031 6.16 10.188 1 98.56 91 SER B O 1
ATOM 1659 N N . PRO B 1 92 ? -11.32 6.105 10.539 1 98.44 92 PRO B N 1
ATOM 1660 C CA . PRO B 1 92 ? -11.414 7.566 10.5 1 98.44 92 PRO B CA 1
ATOM 1661 C C . PRO B 1 92 ? -11.016 8.219 11.82 1 98.44 92 PRO B C 1
ATOM 1663 O O . PRO B 1 92 ? -10.898 7.531 12.844 1 98.44 92 PRO B O 1
ATOM 1666 N N . LEU B 1 93 ? -10.742 9.469 11.758 1 98.5 93 LEU B N 1
ATOM 1667 C CA . LEU B 1 93 ? -10.5 10.336 12.906 1 98.5 93 LEU B CA 1
ATOM 1668 C C . LEU B 1 93 ? -11.391 11.57 12.852 1 98.5 93 LEU B C 1
ATOM 1670 O O . LEU B 1 93 ? -11.484 12.227 11.812 1 98.5 93 LEU B O 1
ATOM 1674 N N . SER B 1 94 ? -12.141 11.82 13.898 1 98.19 94 SER B N 1
ATOM 1675 C CA . SER B 1 94 ? -12.898 13.062 14.023 1 98.19 94 SER B CA 1
ATOM 1676 C C . SER B 1 94 ? -11.992 14.219 14.453 1 98.19 94 SER B C 1
ATOM 1678 O O . SER B 1 94 ? -11.25 14.102 15.422 1 98.19 94 SER B O 1
ATOM 1680 N N . MET B 1 95 ? -12.125 15.305 13.648 1 97.69 95 MET B N 1
ATOM 1681 C CA . MET B 1 95 ? -11.266 16.453 13.93 1 97.69 95 MET B CA 1
ATOM 1682 C C . MET B 1 95 ? -12.078 17.75 13.984 1 97.69 95 MET B C 1
ATOM 1684 O O . MET B 1 95 ? -13.008 17.938 13.203 1 97.69 95 MET B O 1
ATOM 1688 N N . LEU B 1 96 ? -11.695 18.516 14.922 1 97.44 96 LEU B N 1
ATOM 1689 C CA . LEU B 1 96 ? -12.234 19.859 15.078 1 97.44 96 LEU B CA 1
ATOM 1690 C C . LEU B 1 96 ? -11.219 20.906 14.633 1 97.44 96 LEU B C 1
ATOM 1692 O O . LEU B 1 96 ? -10.062 20.891 15.062 1 97.44 96 LEU B O 1
ATOM 1696 N N . TYR B 1 97 ? -11.594 21.75 13.68 1 96.06 97 TYR B N 1
ATOM 1697 C CA . TYR B 1 97 ? -10.625 22.75 13.227 1 96.06 97 TYR B CA 1
ATOM 1698 C C . TYR B 1 97 ? -11.336 23.953 12.602 1 96.06 97 TYR B C 1
ATOM 1700 O O . TYR B 1 97 ? -12.547 23.922 12.383 1 96.06 97 TYR B O 1
ATOM 1708 N N . TYR B 1 98 ? -10.547 25.016 12.406 1 94.12 98 TYR B N 1
ATOM 1709 C CA . TYR B 1 98 ? -11.055 26.234 11.797 1 94.12 98 TYR B CA 1
ATOM 1710 C C . TYR B 1 98 ? -10.914 26.188 10.281 1 94.12 98 TYR B C 1
ATOM 1712 O O . TYR B 1 98 ? -9.883 25.75 9.766 1 94.12 98 TYR B O 1
ATOM 1720 N N . GLU B 1 99 ? -11.938 26.531 9.586 1 88.88 99 GLU B N 1
ATOM 1721 C CA . GLU B 1 99 ? -11.945 26.734 8.133 1 88.88 99 GLU B CA 1
ATOM 1722 C C . GLU B 1 99 ? -12.734 27.969 7.754 1 88.88 99 GLU B C 1
ATOM 1724 O O . GLU B 1 99 ? -13.93 28.078 8.039 1 88.88 99 GLU B O 1
ATOM 1729 N N . ASN B 1 100 ? -12 28.891 7.145 1 90.62 100 ASN B N 1
ATOM 1730 C CA . ASN B 1 100 ? -12.602 30.172 6.75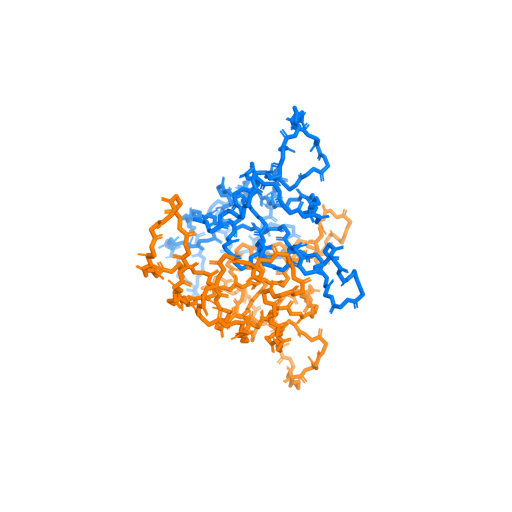8 1 90.62 100 ASN B CA 1
ATOM 1731 C C . ASN B 1 100 ? -13.258 30.859 7.949 1 90.62 100 ASN B C 1
ATOM 1733 O O . ASN B 1 100 ? -14.398 31.312 7.863 1 90.62 100 ASN B O 1
ATOM 1737 N N . GLY B 1 101 ? -12.672 30.875 9.094 1 90.12 101 GLY B N 1
ATOM 1738 C CA . GLY B 1 101 ? -13.102 31.578 10.281 1 90.12 101 GLY B CA 1
ATOM 1739 C C . GLY B 1 101 ? -14.188 30.844 11.055 1 90.12 101 GLY B C 1
ATOM 1740 O O . GLY B 1 101 ? -14.664 31.328 12.078 1 90.12 101 GLY B O 1
ATOM 1741 N N . GLU B 1 102 ? -14.602 29.75 10.516 1 94.5 102 GLU B N 1
ATOM 1742 C CA . GLU B 1 102 ? -15.633 28.969 11.195 1 94.5 102 GLU B CA 1
ATOM 1743 C C . GLU B 1 102 ? -15.062 27.672 11.75 1 94.5 102 GLU B C 1
ATOM 1745 O O . GLU B 1 102 ? -14.234 27.031 11.102 1 94.5 102 GLU B O 1
ATOM 1750 N N . MET B 1 103 ? -15.484 27.344 12.891 1 94.56 103 MET B N 1
ATOM 1751 C CA . MET B 1 103 ? -15.094 26.078 13.5 1 94.56 103 MET B CA 1
ATOM 1752 C C . MET B 1 103 ? -15.938 24.938 12.961 1 94.56 103 MET B C 1
ATOM 1754 O O . MET B 1 103 ? -17.172 25.031 12.914 1 94.56 103 MET B O 1
ATOM 1758 N N . LEU B 1 104 ? -15.289 23.828 12.586 1 95.88 104 LEU B N 1
ATOM 1759 C CA . LEU B 1 104 ? -15.984 22.672 12.008 1 95.88 104 LEU B CA 1
ATOM 1760 C C . LEU B 1 104 ? -15.5 21.375 12.633 1 95.88 104 LEU B C 1
ATOM 1762 O O . LEU B 1 104 ? -14.344 21.266 13.047 1 95.88 104 LEU B O 1
ATOM 1766 N N . LEU B 1 105 ? -16.453 20.422 12.734 1 96.38 105 LEU B N 1
ATOM 1767 C CA . LEU B 1 105 ? -16.141 19.047 13.102 1 96.38 105 LEU B CA 1
ATOM 1768 C C . LEU B 1 105 ? -16.359 18.109 11.914 1 96.38 105 LEU B C 1
ATOM 1770 O O . LEU B 1 105 ? -17.438 18.062 11.336 1 96.38 105 LEU B O 1
ATOM 1774 N N . ARG B 1 106 ? -15.273 17.406 11.562 1 96.44 106 ARG B N 1
ATOM 1775 C CA . ARG B 1 106 ? -15.391 16.469 10.445 1 96.44 106 ARG B CA 1
ATOM 1776 C C . ARG B 1 106 ? -14.75 15.133 10.781 1 96.44 106 ARG B C 1
ATOM 1778 O O . ARG B 1 106 ? -13.82 15.062 11.586 1 96.44 106 ARG B O 1
ATOM 1785 N N . HIS B 1 107 ? -15.312 14.148 10.109 1 97.12 107 HIS B N 1
ATOM 1786 C CA . HIS B 1 107 ? -14.766 12.797 10.172 1 97.12 107 HIS B CA 1
ATOM 1787 C C . HIS B 1 107 ? -13.953 12.477 8.922 1 97.12 107 HIS B C 1
ATOM 1789 O O . HIS B 1 107 ? -14.516 12.305 7.836 1 97.12 107 HIS B O 1
ATOM 1795 N N . HIS B 1 108 ? -12.688 12.32 9.18 1 96.75 108 HIS B N 1
ATOM 1796 C CA . HIS B 1 108 ? -11.812 12.094 8.039 1 96.75 108 HIS B CA 1
ATOM 1797 C C . HIS B 1 108 ? -11.422 10.617 7.926 1 96.75 108 HIS B C 1
ATOM 1799 O O . HIS B 1 108 ? -10.859 10.047 8.859 1 96.75 108 HIS B O 1
ATOM 1805 N N . GLU B 1 109 ? -11.633 10.133 6.75 1 96.75 109 GLU B N 1
ATOM 1806 C CA . GLU B 1 109 ? -11.359 8.711 6.527 1 96.75 109 GLU B CA 1
ATOM 1807 C C . GLU B 1 109 ? -9.867 8.445 6.414 1 96.75 109 GLU B C 1
ATOM 1809 O O . GLU B 1 109 ? -9.078 9.367 6.195 1 96.75 109 GLU B O 1
ATOM 1814 N N . ASP B 1 110 ? -9.406 7.203 6.664 1 97.31 110 ASP B N 1
ATOM 1815 C CA . ASP B 1 110 ? -8.047 6.734 6.406 1 97.31 110 ASP B CA 1
ATOM 1816 C C . ASP B 1 110 ? -7.023 7.559 7.184 1 97.31 110 ASP B C 1
ATOM 1818 O O . ASP B 1 110 ? -6.031 8.016 6.617 1 97.31 110 ASP B O 1
ATOM 1822 N N . MET B 1 111 ? -7.359 7.73 8.5 1 98.31 111 MET B N 1
ATOM 1823 C CA . MET B 1 111 ? -6.461 8.539 9.312 1 98.31 111 MET B CA 1
ATOM 1824 C C . MET B 1 111 ? -5.598 7.656 10.211 1 98.31 111 MET B C 1
ATOM 1826 O O . MET B 1 111 ? -4.477 8.031 10.562 1 98.31 111 MET B O 1
ATOM 1830 N N . VAL B 1 112 ? -6.133 6.469 10.531 1 98.75 112 VAL B N 1
ATOM 1831 C CA . VAL B 1 112 ? -5.465 5.609 11.5 1 98.75 112 VAL B CA 1
ATOM 1832 C C . VAL B 1 112 ? -5.309 4.203 10.922 1 98.75 112 VAL B C 1
ATOM 1834 O O . VAL B 1 112 ? -6.285 3.592 10.484 1 98.75 112 VAL B O 1
ATOM 1837 N N . VAL B 1 113 ? -4.074 3.666 11.016 1 98.5 113 VAL B N 1
ATOM 1838 C CA . VAL B 1 113 ? -3.83 2.33 10.477 1 98.5 113 VAL B CA 1
ATOM 1839 C C . VAL B 1 113 ? -4.336 1.278 11.469 1 98.5 113 VAL B C 1
ATOM 1841 O O . VAL B 1 113 ? -3.93 1.265 12.633 1 98.5 113 VAL B O 1
ATOM 1844 N N . ASP B 1 114 ? -5.16 0.383 10.922 1 98.31 114 ASP B N 1
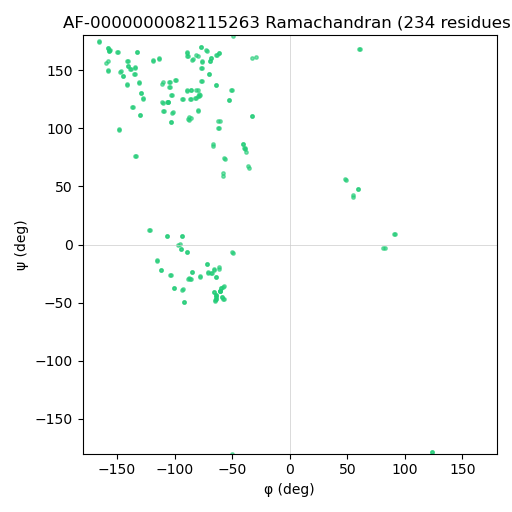ATOM 1845 C CA . ASP B 1 114 ? -5.637 -0.74 11.727 1 98.31 114 ASP B CA 1
ATOM 1846 C C . ASP B 1 114 ? -4.855 -2.012 11.406 1 98.31 114 ASP B C 1
ATOM 1848 O O . ASP B 1 114 ? -4.582 -2.818 12.297 1 98.31 114 ASP B O 1
ATOM 1852 N N . GLU B 1 115 ? -4.555 -2.135 10.109 1 96.31 115 GLU B N 1
ATOM 1853 C CA . GLU B 1 115 ? -3.887 -3.35 9.656 1 96.31 115 GLU B CA 1
ATOM 1854 C C . GLU B 1 115 ? -2.898 -3.047 8.531 1 96.31 115 GLU B C 1
ATOM 1856 O O . GLU B 1 115 ? -3.129 -2.148 7.723 1 96.31 115 GLU B O 1
ATOM 1861 N N . CYS B 1 116 ? -1.859 -3.771 8.555 1 95.44 116 CYS B N 1
ATOM 1862 C CA . CYS B 1 116 ? -0.865 -3.697 7.492 1 95.44 116 CYS B CA 1
ATOM 1863 C C . CYS B 1 116 ? -0.82 -4.996 6.695 1 95.44 116 CYS B C 1
ATOM 1865 O O . CYS B 1 116 ? -1.244 -6.043 7.184 1 95.44 116 CYS B O 1
ATOM 1867 N N . GLY B 1 117 ? -0.291 -4.883 5.531 1 94 117 GLY B N 1
ATOM 1868 C CA . GLY B 1 117 ? -0.053 -6.039 4.68 1 94 117 GLY B CA 1
ATOM 1869 C C . GLY B 1 117 ? 0.884 -5.746 3.523 1 94 117 GLY B C 1
ATOM 1870 O O . GLY B 1 117 ? 1.331 -4.609 3.354 1 94 117 GLY B O 1
ATOM 1871 N N . CYS B 1 118 ? 1.203 -6.797 2.787 1 95 118 CYS B N 1
ATOM 1872 C CA . CYS B 1 118 ? 2.055 -6.656 1.611 1 95 118 CYS B CA 1
ATOM 1873 C C . CYS B 1 118 ? 1.218 -6.465 0.352 1 95 118 CYS B C 1
ATOM 1875 O O . CYS B 1 118 ? 0.34 -7.277 0.055 1 95 118 CYS B O 1
ATOM 1877 N N . LEU B 1 119 ? 1.564 -5.348 -0.323 1 93.38 119 LEU B N 1
ATOM 1878 C CA . LEU B 1 119 ? 0.789 -4.961 -1.497 1 93.38 119 LEU B CA 1
ATOM 1879 C C . LEU B 1 119 ? 1.699 -4.734 -2.699 1 93.38 119 LEU B C 1
ATOM 1881 O O . LEU B 1 119 ? 2.879 -4.41 -2.537 1 93.38 119 LEU B O 1
#

pLDDT: mean 89.74, std 14.43, range [40.25, 98.75]

Secondary structure (DSSP, 8-state):
----S----------TTBSEEE--EEEGGGTT-TTTEEE-SEEE--EEESB--SSPPGGG---HHHHHHHHHHHH-TTTSPPP-EEEEEEEEEEEEEEETTEEEEEEEEEEEEEEEEE-/----S----------TTBSEEE--EEEGGGGT-TTTEEE-SEEE--EEESB--SSPPGGG---HHHHHHHHHHHH-TTTSPPP-EEEEEEEEEEEEEEETTEEEEEEEEEEEEEEEEE-

Solvent-accessible surface area (backbone atoms only — not comparable to full-atom values): 13058 Å² total; per-residue (Å²): 117,87,70,67,82,78,69,82,71,61,89,71,61,86,50,86,59,36,54,34,70,44,87,36,77,44,45,35,65,70,58,76,40,43,89,44,44,69,31,67,58,61,47,73,25,35,43,48,42,51,46,41,57,61,57,59,54,78,90,48,60,49,42,38,35,27,40,52,44,9,36,42,22,51,70,37,61,86,74,45,68,70,41,34,36,24,66,74,37,57,36,62,43,70,37,32,28,57,56,94,92,36,80,44,78,46,75,39,61,38,37,26,54,75,36,47,26,30,55,116,86,70,67,80,79,69,80,72,62,88,71,62,87,50,86,60,35,53,33,73,42,87,36,76,46,46,34,66,72,58,76,40,42,88,44,44,68,29,67,57,59,48,73,26,34,42,48,43,49,45,42,57,63,57,58,54,76,89,47,60,49,42,39,35,27,41,53,43,9,36,42,22,51,70,38,60,87,76,44,67,68,39,34,36,23,66,74,36,56,36,64,44,71,37,31,30,58,56,94,88,37,79,44,77,47,74,38,63,39,38,26,54,74,36,45,26,33,56

Organism: Oncorhynchus tshawytscha (NCBI:txid74940)